Protein AF-A0A317I112-F1 (afdb_monomer_lite)

Secondary structure (DSSP, 8-state):
--STTTSTTTSTTSS-------------S-SSGGGGHHHHHHHHHHHTT---S-EEEEEEESHHHHTTSHHHHHHHHHHHHH-B---EEE-TT-SSS---TT-EEEE-TT-EEESSTT---TT---TTTT-EEEE--TT-EEEEEEEEEEEEEEEEEBTTB-EEEEEETTEE-SSSPEE-B-SS-EEEEEEEEEEEEEEEEEEEEE-SSSBEEEEEEEEE-SSSSEEEEEEE-TT--THHHHHS-HHHHHHHHHHH--SEEEEE--TTGGG-TT--HHHHHHHHHHHHHHHHHH-TTSEEEE-PPPP-SSS---HHHHHHHH--

Sequence (324 aa):
MRLALVLLLLILSLTATSVQTQLKSTPKGLVNRPALNKFLAALTAAKGGTRLEPVRIMHFGDSHVAADVLTRNIRSLFQNEFGDAGPGFIVPRNPMSTRRVGVLSGASDGWVIEGIGGRTSPDNIYGPAGIDLATSNPGELAWLETSCNHFEIYFVRLPGGGRMDVAIDGVTQLDAPINLTAPKTQLDSLSFDLPDDTVHRIEVRTLNSGRIRLLGIVAEHLTPAIAYDVFGINGARANRILGWNQAALTKAIKERNPNLIIIAYGTNELTDDDWTAASYEALLATIIQRFQAAAPQASILVFAPPDRADLPLNNRLRALIEAE

Radius of gyration: 24.47 Å; chains: 1; bounding box: 90×47×67 Å

pLDDT: mean 89.02, std 18.07, range [33.25, 98.88]

Foldseek 3Di:
DDPPVVVVVVVVVPPPPPPPVVLPPQPDDDDPVVLLVLLVVLLVCLQVVVDQAEAEEEEAEALVLLQCPVLVVVLVVQCVVRNFFDAFWDAAVPVTNSDDPQKDWHKDPQWDKAQDPPRHDPQQQQELLSIKIKHQDAFIKTKMKGFAFKKKWKWKQAAQAFWKFKDKQNHTPDPDTDGSHDPHIAIDMDMGGHPDRGIMMMMIGTHHRGMIITNTMTGTHSGHGHHYHRNYYYLDALCSVVVHNLRRRLVNLLVSQHQEYEYEYDPNLLPDPPDDLVVVVVSVVVVVVSSCVSHVSHRYHYDYYDDDPPDDPDVRVVRNSSVD

Structure (mmCIF, N/CA/C/O backbone):
data_AF-A0A317I112-F1
#
_entry.id   AF-A0A317I112-F1
#
loop_
_atom_site.group_PDB
_atom_site.id
_atom_site.type_symbol
_atom_site.label_atom_id
_atom_site.label_alt_id
_atom_site.label_comp_id
_atom_site.label_asym_id
_atom_site.label_entity_id
_atom_site.label_seq_id
_atom_site.pdbx_PDB_ins_code
_atom_site.Cartn_x
_atom_site.Cartn_y
_atom_site.Cartn_z
_atom_site.occupancy
_atom_site.B_iso_or_equiv
_atom_site.auth_seq_id
_atom_site.auth_comp_id
_atom_site.auth_asym_id
_atom_site.auth_atom_id
_atom_site.pdbx_PDB_model_num
ATOM 1 N N . MET A 1 1 ? 68.326 -6.225 -41.782 1.00 36.47 1 MET A N 1
ATOM 2 C CA . MET A 1 1 ? 67.687 -4.960 -42.219 1.00 36.47 1 MET A CA 1
ATOM 3 C C . MET A 1 1 ? 66.226 -5.250 -42.543 1.00 36.47 1 MET A C 1
ATOM 5 O O . MET A 1 1 ? 65.933 -5.904 -43.525 1.00 36.47 1 MET A O 1
ATOM 9 N N . ARG A 1 2 ? 65.311 -5.026 -41.602 1.00 44.69 2 ARG A N 1
ATOM 10 C CA . ARG A 1 2 ? 64.686 -3.714 -41.333 1.00 44.69 2 ARG A CA 1
ATOM 11 C C . ARG A 1 2 ? 63.612 -3.251 -42.339 1.00 44.69 2 ARG A C 1
ATOM 13 O O . ARG A 1 2 ? 63.134 -2.142 -42.168 1.00 44.69 2 ARG A O 1
ATOM 20 N N . LEU A 1 3 ? 63.162 -4.079 -43.293 1.00 37.44 3 LEU A N 1
ATOM 21 C CA . LEU A 1 3 ? 62.022 -3.701 -44.157 1.00 37.44 3 LEU A CA 1
ATOM 22 C C . LEU A 1 3 ? 60.775 -4.606 -44.091 1.00 37.44 3 LEU A C 1
ATOM 24 O O . LEU A 1 3 ? 59.690 -4.123 -44.388 1.00 37.44 3 LEU A O 1
ATOM 28 N N . ALA A 1 4 ? 60.865 -5.864 -43.644 1.00 36.03 4 ALA A N 1
ATOM 29 C CA . ALA A 1 4 ? 59.693 -6.757 -43.654 1.00 36.03 4 ALA A CA 1
ATOM 30 C C . ALA A 1 4 ? 58.771 -6.625 -42.421 1.00 36.03 4 ALA A C 1
ATOM 32 O O . ALA A 1 4 ? 57.588 -6.932 -42.507 1.00 36.03 4 ALA A O 1
ATOM 33 N N . LEU A 1 5 ? 59.278 -6.126 -41.286 1.00 34.38 5 LEU A N 1
ATOM 34 C CA . LEU A 1 5 ? 58.483 -5.972 -40.056 1.00 34.38 5 LEU A CA 1
ATOM 35 C C . LEU A 1 5 ? 57.775 -4.607 -39.951 1.00 34.38 5 LEU A C 1
ATOM 37 O O . LEU A 1 5 ? 56.899 -4.433 -39.114 1.00 34.38 5 LEU A O 1
ATOM 41 N N . VAL A 1 6 ? 58.132 -3.638 -40.802 1.00 40.41 6 VAL A N 1
ATOM 42 C CA . VAL A 1 6 ? 57.545 -2.284 -40.779 1.00 40.41 6 VAL A CA 1
ATOM 43 C C . VAL A 1 6 ? 56.289 -2.198 -41.657 1.00 40.41 6 VAL A C 1
ATOM 45 O O . VAL A 1 6 ? 55.404 -1.397 -41.377 1.00 40.41 6 VAL A O 1
ATOM 48 N N . LEU A 1 7 ? 56.139 -3.073 -42.660 1.00 34.19 7 LEU A N 1
ATOM 49 C CA . LEU A 1 7 ? 54.973 -3.050 -43.551 1.00 34.19 7 LEU A CA 1
ATOM 50 C C . LEU A 1 7 ? 53.739 -3.769 -42.973 1.00 34.19 7 LEU A C 1
ATOM 52 O O . LEU A 1 7 ? 52.617 -3.408 -43.311 1.00 34.19 7 LEU A O 1
ATOM 56 N N . LEU A 1 8 ? 53.917 -4.720 -42.045 1.00 33.25 8 LEU A N 1
ATOM 57 C CA . LEU A 1 8 ? 52.787 -5.367 -41.357 1.00 33.25 8 LEU A CA 1
ATOM 58 C C . LEU A 1 8 ? 52.157 -4.462 -40.279 1.00 33.25 8 LEU A C 1
ATOM 60 O O . LEU A 1 8 ? 50.998 -4.638 -39.920 1.00 33.25 8 LEU A O 1
ATOM 64 N N . LEU A 1 9 ? 52.893 -3.448 -39.812 1.00 33.97 9 LEU A N 1
ATOM 65 C CA . LEU A 1 9 ? 52.393 -2.421 -38.891 1.00 33.97 9 LEU A CA 1
ATOM 66 C C . LEU A 1 9 ? 51.720 -1.235 -39.607 1.00 33.97 9 LEU A C 1
ATOM 68 O O . LEU A 1 9 ? 51.023 -0.469 -38.951 1.00 33.97 9 LEU A O 1
ATOM 72 N N . LEU A 1 10 ? 51.861 -1.110 -40.936 1.00 35.12 10 LEU A N 1
ATOM 73 C CA . LEU A 1 10 ? 51.220 -0.051 -41.735 1.00 35.12 10 LEU A CA 1
ATOM 74 C C . LEU A 1 10 ? 49.949 -0.492 -42.487 1.00 35.12 10 LEU A C 1
ATOM 76 O O . LEU A 1 10 ? 49.264 0.344 -43.072 1.00 35.12 10 LEU A O 1
ATOM 80 N N . ILE A 1 11 ? 49.599 -1.782 -42.466 1.00 35.59 11 ILE A N 1
ATOM 81 C CA . ILE A 1 11 ? 48.323 -2.276 -43.025 1.00 35.59 11 ILE A CA 1
ATOM 82 C C . ILE A 1 11 ? 47.246 -2.422 -41.932 1.00 35.59 11 ILE A C 1
ATOM 84 O O . ILE A 1 11 ? 46.059 -2.454 -42.233 1.00 35.59 11 ILE A O 1
ATOM 88 N N . LEU A 1 12 ? 47.625 -2.364 -40.651 1.00 34.47 12 LEU A N 1
ATOM 89 C CA . LEU A 1 12 ? 46.682 -2.208 -39.533 1.00 34.47 12 LEU A CA 1
ATOM 90 C C . LEU A 1 12 ? 46.262 -0.746 -39.282 1.00 34.47 12 LEU A C 1
ATOM 92 O O . LEU A 1 12 ? 45.402 -0.492 -38.444 1.00 34.47 12 LEU A O 1
ATOM 96 N N . SER A 1 13 ? 46.821 0.217 -40.025 1.00 40.47 13 SER A N 1
ATOM 97 C CA . SER A 1 13 ? 46.460 1.641 -39.942 1.00 40.47 13 SER A CA 1
ATOM 98 C C . SER A 1 13 ? 45.360 2.086 -40.917 1.00 40.47 13 SER A C 1
ATOM 100 O O . SER A 1 13 ? 45.083 3.277 -41.020 1.00 40.47 13 SER A O 1
ATOM 102 N N . LEU A 1 14 ? 44.685 1.159 -41.602 1.00 42.00 14 LEU A N 1
ATOM 103 C CA . LEU A 1 14 ? 43.476 1.439 -42.379 1.00 42.00 14 LEU A CA 1
ATOM 104 C C . LEU A 1 14 ? 42.383 0.451 -41.960 1.00 42.00 14 LEU A C 1
ATOM 106 O O . LEU A 1 14 ? 42.521 -0.743 -42.195 1.00 42.00 14 LEU A O 1
ATOM 110 N N . THR A 1 15 ? 41.306 0.982 -41.368 1.00 42.41 15 THR A N 1
ATOM 111 C CA . THR A 1 15 ? 40.087 0.336 -40.810 1.00 42.41 15 THR A CA 1
ATOM 112 C C . THR A 1 15 ? 39.960 0.284 -39.286 1.00 42.41 15 THR A C 1
ATOM 114 O O . THR A 1 15 ? 38.984 -0.255 -38.777 1.00 42.41 15 THR A O 1
ATOM 117 N N . ALA A 1 16 ? 40.789 1.018 -38.540 1.00 38.75 16 ALA A N 1
ATOM 118 C CA . ALA A 1 16 ? 40.291 1.657 -37.318 1.00 38.75 16 ALA A CA 1
ATOM 119 C C . ALA A 1 16 ? 39.541 2.944 -37.701 1.00 38.75 16 ALA A C 1
ATOM 121 O O . ALA A 1 16 ? 39.886 4.045 -37.279 1.00 38.75 16 ALA A O 1
ATOM 122 N N . THR A 1 17 ? 38.533 2.810 -38.569 1.00 38.28 17 THR A N 1
ATOM 123 C CA . THR A 1 17 ? 37.477 3.809 -38.678 1.00 38.28 17 THR A CA 1
ATOM 124 C C . THR A 1 17 ? 36.898 3.877 -37.283 1.00 38.28 17 THR A C 1
ATOM 126 O O . THR A 1 17 ? 36.313 2.912 -36.794 1.00 38.28 17 THR A O 1
ATOM 129 N N . SER A 1 18 ? 37.175 4.980 -36.605 1.00 41.25 18 SER A N 1
ATOM 130 C CA . SER A 1 18 ? 36.626 5.306 -35.309 1.00 41.25 18 SER A CA 1
ATOM 131 C C . SER A 1 18 ? 35.110 5.179 -35.393 1.00 41.25 18 SER A C 1
ATOM 133 O O . SER A 1 18 ? 34.419 6.118 -35.784 1.00 41.25 18 SER A O 1
ATOM 135 N N . VAL A 1 19 ? 34.579 4.034 -34.971 1.00 39.47 19 VAL A N 1
ATOM 136 C CA . VAL A 1 19 ? 33.238 3.964 -34.405 1.00 39.47 19 VAL A CA 1
ATOM 137 C C . VAL A 1 19 ? 33.353 4.639 -33.039 1.00 39.47 19 VAL A C 1
ATOM 139 O O . VAL A 1 19 ? 33.282 4.022 -31.985 1.00 39.47 19 VAL A O 1
ATOM 142 N N . GLN A 1 20 ? 33.595 5.952 -33.061 1.00 37.12 20 GLN A N 1
ATOM 143 C CA . GLN A 1 20 ? 32.999 6.836 -32.084 1.00 37.12 20 GLN A CA 1
ATOM 144 C C . GLN A 1 20 ? 31.513 6.773 -32.407 1.00 37.12 20 GLN A C 1
ATOM 146 O O . GLN A 1 20 ? 30.973 7.609 -33.127 1.00 37.12 20 GLN A O 1
ATOM 151 N N . THR A 1 21 ? 30.854 5.722 -31.918 1.00 40.19 21 THR A N 1
ATOM 152 C CA . THR A 1 21 ? 29.446 5.824 -31.579 1.00 40.19 21 THR A CA 1
ATOM 153 C C . THR A 1 21 ? 29.379 7.071 -30.718 1.00 40.19 21 THR A C 1
ATOM 155 O O . THR A 1 21 ? 29.916 7.103 -29.609 1.00 40.19 21 THR A O 1
ATOM 158 N N . GLN A 1 22 ? 28.844 8.153 -31.284 1.00 38.16 22 GLN A N 1
ATOM 159 C CA . GLN A 1 22 ? 28.373 9.270 -30.496 1.00 38.16 22 GLN A CA 1
ATOM 160 C C . GLN A 1 22 ? 27.413 8.642 -29.492 1.00 38.16 22 GLN A C 1
ATOM 162 O O . GLN A 1 22 ? 26.281 8.317 -29.843 1.00 38.16 22 GLN A O 1
ATOM 167 N N . LEU A 1 23 ? 27.886 8.410 -28.267 1.00 40.16 23 LEU A N 1
ATOM 168 C CA . LEU A 1 23 ? 27.018 8.319 -27.111 1.00 40.16 23 LEU A CA 1
ATOM 169 C C . LEU A 1 23 ? 26.240 9.628 -27.166 1.00 40.16 23 LEU A C 1
ATOM 171 O O . LEU A 1 23 ? 26.779 10.684 -26.823 1.00 40.16 23 LEU A O 1
ATOM 175 N N . LYS A 1 24 ? 25.021 9.588 -27.724 1.00 45.88 24 LYS A N 1
ATOM 176 C CA . LYS A 1 24 ? 24.057 10.669 -27.549 1.00 45.88 24 LYS A CA 1
ATOM 177 C C . LYS A 1 24 ? 24.105 10.962 -26.062 1.00 45.88 24 LYS A C 1
ATOM 179 O O . LYS A 1 24 ? 23.999 10.035 -25.266 1.00 45.88 24 LYS A O 1
ATOM 184 N N . SER A 1 25 ? 24.398 12.205 -25.698 1.00 46.75 25 SER A N 1
ATOM 185 C CA . SER A 1 25 ? 24.513 12.590 -24.299 1.00 46.75 25 SER A CA 1
ATOM 186 C C . SER A 1 25 ? 23.226 12.174 -23.594 1.00 46.75 25 SER A C 1
ATOM 188 O O . SER A 1 25 ? 22.199 12.816 -23.816 1.00 46.75 25 SER A O 1
ATOM 190 N N . THR A 1 26 ? 23.270 11.094 -22.811 1.00 55.44 26 THR A N 1
ATOM 191 C CA . THR A 1 26 ? 22.120 10.629 -22.041 1.00 55.44 26 THR A CA 1
ATOM 192 C C . THR A 1 26 ? 21.673 11.803 -21.173 1.00 55.44 26 THR A C 1
ATOM 194 O O . THR A 1 26 ? 22.514 12.367 -20.455 1.00 55.44 26 THR A O 1
ATOM 197 N N . PRO A 1 27 ? 20.413 12.255 -21.281 1.00 58.22 27 PRO A N 1
ATOM 198 C CA . PRO A 1 27 ? 19.863 13.276 -20.412 1.00 58.22 27 PRO A CA 1
ATOM 199 C C . PRO A 1 27 ? 20.193 12.960 -18.950 1.00 58.22 27 PRO A C 1
ATOM 201 O O . PRO A 1 27 ? 19.704 12.003 -18.361 1.00 58.22 27 PRO A O 1
ATOM 204 N N . LYS A 1 28 ? 21.056 13.769 -18.332 1.00 66.44 28 LYS A N 1
ATOM 205 C CA . LYS A 1 28 ? 21.308 13.649 -16.896 1.00 66.44 28 LYS A CA 1
ATOM 206 C C . LYS A 1 28 ? 20.135 14.280 -16.152 1.00 66.44 28 LYS A C 1
ATOM 208 O O . LYS A 1 28 ? 19.966 15.500 -16.181 1.00 66.44 28 LYS A O 1
ATOM 213 N N . GLY A 1 29 ? 19.350 13.455 -15.465 1.00 77.50 29 GLY A N 1
ATOM 214 C CA . GLY A 1 29 ? 18.271 13.891 -14.578 1.00 77.50 29 GLY A CA 1
ATOM 215 C C . GLY A 1 29 ? 16.872 13.714 -15.169 1.00 77.50 29 GLY A C 1
ATOM 216 O O . GLY A 1 29 ? 16.629 12.834 -15.981 1.00 77.50 29 GLY A O 1
ATOM 217 N N . LEU A 1 30 ? 15.921 14.530 -14.709 1.00 87.25 30 LEU A N 1
ATOM 218 C CA . LEU A 1 30 ? 14.502 14.353 -15.022 1.00 87.25 30 LEU A CA 1
ATOM 219 C C . LEU A 1 30 ? 14.172 14.702 -16.486 1.00 87.25 30 LEU A C 1
ATOM 221 O O . LEU A 1 30 ? 14.220 15.878 -16.872 1.00 87.25 30 LEU A O 1
ATOM 225 N N . VAL A 1 31 ? 13.760 13.687 -17.247 1.00 91.38 31 VAL A N 1
ATOM 226 C CA . VAL A 1 31 ? 13.187 13.785 -18.600 1.00 91.38 31 VAL A CA 1
ATOM 227 C C . VAL A 1 31 ? 11.665 13.968 -18.513 1.00 91.38 31 VAL A C 1
ATOM 229 O O . VAL A 1 31 ? 11.031 13.503 -17.571 1.00 91.38 31 VAL A O 1
ATOM 232 N N . ASN A 1 32 ? 11.069 14.687 -19.474 1.00 93.19 32 ASN A N 1
ATOM 233 C CA . ASN A 1 32 ? 9.627 14.976 -19.521 1.00 93.19 32 ASN A CA 1
ATOM 234 C C . ASN A 1 32 ? 9.067 15.591 -18.217 1.00 93.19 32 ASN A C 1
ATOM 236 O O . ASN A 1 32 ? 8.029 15.189 -17.692 1.00 93.19 32 ASN A O 1
ATOM 240 N N . ARG A 1 33 ? 9.751 16.618 -17.699 1.00 93.06 33 ARG A N 1
ATOM 241 C CA . ARG A 1 33 ? 9.360 17.335 -16.469 1.00 93.06 33 ARG A CA 1
ATOM 242 C C . ARG A 1 33 ? 7.880 17.751 -16.404 1.00 93.06 33 ARG A C 1
ATOM 244 O O . ARG A 1 33 ? 7.314 17.630 -15.318 1.00 93.06 33 ARG A O 1
ATOM 251 N N . PRO A 1 34 ? 7.222 18.185 -17.505 1.00 96.38 34 PRO A N 1
ATOM 252 C CA . PRO A 1 34 ? 5.801 18.532 -17.466 1.00 96.38 34 PRO A CA 1
ATOM 253 C C . PRO A 1 34 ? 4.879 17.402 -16.980 1.00 96.38 34 PRO A C 1
ATOM 255 O O . PRO A 1 34 ? 3.808 17.687 -16.446 1.00 96.38 34 PRO A O 1
ATOM 258 N N . ALA A 1 35 ? 5.287 16.130 -17.088 1.00 96.31 35 ALA A N 1
ATOM 259 C CA . ALA A 1 35 ? 4.528 14.999 -16.548 1.00 96.31 35 ALA A CA 1
ATOM 260 C C . ALA A 1 35 ? 4.362 15.055 -15.014 1.00 96.31 35 ALA A C 1
ATOM 262 O O . ALA A 1 35 ? 3.409 14.483 -14.477 1.00 96.31 35 ALA A O 1
ATOM 263 N N . LEU A 1 36 ? 5.233 15.782 -14.302 1.00 97.56 36 LEU A N 1
ATOM 264 C CA . LEU A 1 36 ? 5.142 15.990 -12.854 1.00 97.56 36 LEU A CA 1
ATOM 265 C C . LEU A 1 36 ? 4.259 17.178 -12.447 1.00 97.56 36 LEU A C 1
ATOM 267 O O . LEU A 1 36 ? 4.046 17.380 -11.255 1.00 97.56 36 LEU A O 1
ATOM 271 N N . ASN A 1 37 ? 3.713 17.955 -13.389 1.00 98.00 37 ASN A N 1
ATOM 272 C CA . ASN A 1 37 ? 2.980 19.185 -13.064 1.00 98.00 37 ASN A CA 1
ATOM 273 C C . ASN A 1 37 ? 1.805 18.958 -12.100 1.00 98.00 37 ASN A C 1
ATOM 275 O O . ASN A 1 37 ? 1.579 19.793 -11.229 1.00 98.00 37 ASN A O 1
ATOM 279 N N . LYS A 1 38 ? 1.081 17.834 -12.211 1.00 98.12 38 LYS A N 1
ATOM 280 C CA . LYS A 1 38 ? -0.033 17.510 -11.300 1.00 98.12 38 LYS A CA 1
ATOM 281 C C . LYS A 1 38 ? 0.455 17.298 -9.868 1.00 98.12 38 LYS A C 1
ATOM 283 O O . LYS A 1 38 ? -0.111 17.864 -8.937 1.00 98.12 38 LYS A O 1
ATOM 288 N N . PHE A 1 39 ? 1.536 16.539 -9.698 1.00 98.38 39 PHE A N 1
ATOM 289 C CA . PHE A 1 39 ? 2.155 16.330 -8.392 1.00 98.38 39 PHE A CA 1
ATOM 290 C C . PHE A 1 39 ? 2.738 17.625 -7.814 1.00 98.38 39 PHE A C 1
ATOM 292 O O . PHE A 1 39 ? 2.468 17.957 -6.663 1.00 98.38 39 PHE A O 1
ATOM 299 N N . LEU A 1 40 ? 3.463 18.409 -8.618 1.00 97.75 40 LEU A N 1
ATOM 300 C CA . LEU A 1 40 ? 4.013 19.697 -8.182 1.00 97.75 40 LEU A CA 1
ATOM 301 C C . LEU A 1 40 ? 2.906 20.691 -7.790 1.00 97.75 40 LEU A C 1
ATOM 303 O O . LEU A 1 40 ? 3.050 21.418 -6.807 1.00 97.75 40 LEU A O 1
ATOM 307 N N . ALA A 1 41 ? 1.778 20.695 -8.506 1.00 97.81 41 ALA A N 1
ATOM 308 C CA . ALA A 1 41 ? 0.610 21.490 -8.139 1.00 97.81 41 ALA A CA 1
ATOM 309 C C . ALA A 1 41 ? -0.003 21.026 -6.809 1.00 97.81 41 ALA A C 1
ATOM 311 O O . ALA A 1 41 ? -0.358 21.868 -5.987 1.00 97.81 41 ALA A O 1
ATOM 312 N N . ALA A 1 42 ? -0.073 19.713 -6.556 1.00 97.94 42 ALA A N 1
ATOM 313 C CA . ALA A 1 42 ? -0.544 19.174 -5.280 1.00 97.94 42 ALA A CA 1
ATOM 314 C C . ALA A 1 42 ? 0.361 19.590 -4.106 1.00 97.94 42 ALA A C 1
ATOM 316 O O . ALA A 1 42 ? -0.153 20.035 -3.083 1.00 97.94 42 ALA A O 1
ATOM 317 N N . LEU A 1 43 ? 1.688 19.535 -4.278 1.00 97.69 43 LEU A N 1
ATOM 318 C CA . LEU A 1 43 ? 2.656 20.040 -3.293 1.00 97.69 43 LEU A CA 1
ATOM 319 C C . LEU A 1 43 ? 2.513 21.550 -3.059 1.00 97.69 43 LEU A C 1
ATOM 321 O O . LEU A 1 43 ? 2.552 22.018 -1.922 1.00 97.69 43 LEU A O 1
ATOM 325 N N . THR A 1 44 ? 2.316 22.321 -4.131 1.00 97.25 44 THR A N 1
ATOM 326 C CA . THR A 1 44 ? 2.099 23.773 -4.034 1.00 97.25 44 THR A CA 1
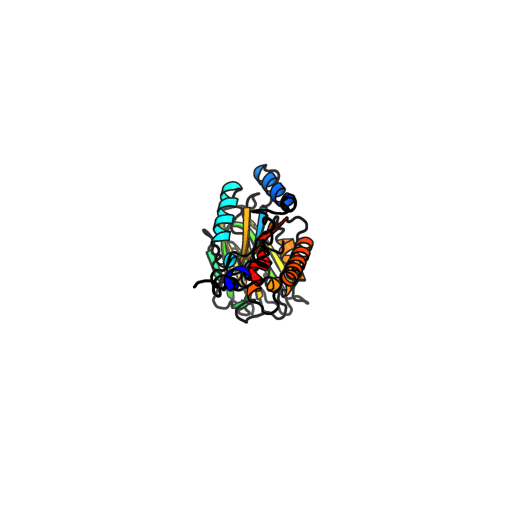ATOM 327 C C . THR A 1 44 ? 0.821 24.087 -3.257 1.00 97.25 44 THR A C 1
ATOM 329 O O . THR A 1 44 ? 0.831 24.955 -2.388 1.00 97.25 44 THR A O 1
ATOM 332 N N . ALA A 1 45 ? -0.267 23.362 -3.529 1.00 96.50 45 ALA A N 1
ATOM 333 C CA . ALA A 1 45 ? -1.542 23.531 -2.839 1.00 96.50 45 ALA A CA 1
ATOM 334 C C . ALA A 1 45 ? -1.466 23.130 -1.357 1.00 96.50 45 ALA A C 1
ATOM 336 O O . ALA A 1 45 ? -2.027 23.822 -0.510 1.00 96.50 45 ALA A O 1
ATOM 337 N N . ALA A 1 46 ? -0.731 22.059 -1.043 1.00 95.25 46 ALA A N 1
ATOM 338 C CA . ALA A 1 46 ? -0.427 21.644 0.324 1.00 95.25 46 ALA A CA 1
ATOM 339 C C . ALA A 1 46 ? 0.292 22.753 1.106 1.00 95.25 46 ALA A C 1
ATOM 341 O O . ALA A 1 46 ? -0.208 23.233 2.120 1.00 95.25 46 ALA A O 1
ATOM 342 N N . LYS A 1 47 ? 1.410 23.252 0.566 1.00 93.44 47 LYS A N 1
ATOM 343 C CA . LYS A 1 47 ? 2.196 24.330 1.186 1.00 93.44 47 LYS A CA 1
ATOM 344 C C . LYS A 1 47 ? 1.428 25.653 1.291 1.00 93.44 47 LYS A C 1
ATOM 346 O O . LYS A 1 47 ? 1.661 26.427 2.214 1.00 93.44 47 LYS A O 1
ATOM 351 N N . GLY A 1 48 ? 0.536 25.921 0.338 1.00 92.00 48 GLY A N 1
ATOM 352 C CA . GLY A 1 48 ? -0.308 27.116 0.305 1.00 92.00 48 GLY A CA 1
ATOM 353 C C . GLY A 1 48 ? -1.590 27.028 1.138 1.00 92.00 48 GLY A C 1
ATOM 354 O O . GLY A 1 48 ? -2.332 28.006 1.170 1.00 92.00 48 GLY A O 1
ATOM 355 N N . GLY A 1 49 ? -1.883 25.886 1.775 1.00 89.94 49 GLY A N 1
ATOM 356 C CA . GLY A 1 49 ? -3.091 25.693 2.586 1.00 89.94 49 GLY A CA 1
ATOM 357 C C . GLY A 1 49 ? -4.402 25.648 1.790 1.00 89.94 49 GLY A C 1
ATOM 358 O O . GLY A 1 49 ? -5.472 25.840 2.359 1.00 89.94 49 GLY A O 1
ATOM 359 N N . THR A 1 50 ? -4.348 25.415 0.475 1.00 91.56 50 THR A N 1
ATOM 360 C CA . THR A 1 50 ? -5.541 25.296 -0.393 1.00 91.56 50 THR A CA 1
ATOM 361 C C . THR A 1 50 ? -5.965 23.847 -0.629 1.00 91.56 50 THR A C 1
ATOM 363 O O . THR A 1 50 ? -6.943 23.579 -1.328 1.00 91.56 50 THR A O 1
ATOM 366 N N . ARG A 1 51 ? -5.230 22.905 -0.040 1.00 92.75 51 ARG A N 1
ATOM 367 C CA . ARG A 1 51 ? -5.528 21.476 0.009 1.00 92.75 51 ARG A CA 1
ATOM 368 C C . ARG A 1 51 ? -5.850 21.096 1.455 1.00 92.75 51 ARG A C 1
ATOM 370 O O . ARG A 1 51 ? -5.260 21.661 2.367 1.00 92.75 51 ARG A O 1
ATOM 377 N N . LEU A 1 52 ? -6.755 20.136 1.642 1.00 89.56 52 LEU A N 1
ATOM 378 C CA . LEU A 1 52 ? -7.075 19.553 2.954 1.00 89.56 52 LEU A CA 1
ATOM 379 C C . LEU A 1 52 ? -6.528 18.125 3.086 1.00 89.56 52 LEU A C 1
ATOM 381 O O . LEU A 1 52 ? -5.976 17.762 4.115 1.00 89.56 52 LEU A O 1
ATOM 385 N N . GLU A 1 53 ? -6.623 17.352 2.006 1.00 92.38 53 GLU A N 1
ATOM 386 C CA . GLU A 1 53 ? -6.191 15.954 1.959 1.00 92.38 53 GLU A CA 1
ATOM 387 C C . GLU A 1 53 ? -4.663 15.786 1.914 1.00 92.38 53 GLU A C 1
ATOM 389 O O . GLU A 1 53 ? -3.984 16.588 1.261 1.00 92.38 53 GLU A O 1
ATOM 394 N N . PRO A 1 54 ? -4.111 14.681 2.442 1.00 96.75 54 PRO A N 1
ATOM 395 C CA . PRO A 1 54 ? -2.710 14.314 2.254 1.00 96.75 54 PRO A CA 1
ATOM 396 C C . PRO A 1 54 ? -2.285 14.281 0.785 1.00 96.75 54 PRO A C 1
ATOM 398 O O . PRO A 1 54 ? -3.052 13.897 -0.105 1.00 96.75 54 PRO A O 1
ATOM 401 N N . VAL A 1 55 ? -1.041 14.662 0.503 1.00 98.44 55 VAL A N 1
ATOM 402 C CA . VAL A 1 55 ? -0.387 14.402 -0.783 1.00 98.44 55 VAL A CA 1
ATOM 403 C C . VAL A 1 55 ? 0.228 13.005 -0.727 1.00 98.44 55 VAL A C 1
ATOM 405 O O . VAL A 1 55 ? 1.203 12.769 -0.014 1.00 98.44 55 VAL A O 1
ATOM 408 N N . ARG A 1 56 ? -0.356 12.071 -1.481 1.00 98.62 56 ARG A N 1
ATOM 409 C CA . ARG A 1 56 ? -0.049 10.636 -1.392 1.00 98.62 56 ARG A CA 1
ATOM 410 C C . ARG A 1 56 ? 0.909 10.197 -2.494 1.00 98.62 56 ARG A C 1
ATOM 412 O O . ARG A 1 56 ? 0.670 10.454 -3.678 1.00 98.62 56 ARG A O 1
ATOM 419 N N . ILE A 1 57 ? 1.983 9.515 -2.111 1.00 98.88 57 ILE A N 1
ATOM 420 C CA . ILE A 1 57 ? 2.996 8.967 -3.019 1.00 98.88 57 ILE A CA 1
ATOM 421 C C . ILE A 1 57 ? 2.992 7.445 -2.889 1.00 98.88 57 ILE A C 1
ATOM 423 O O . ILE A 1 57 ? 3.210 6.935 -1.800 1.00 98.88 57 ILE A O 1
ATOM 427 N N . MET A 1 58 ? 2.800 6.717 -3.989 1.00 98.81 58 MET A N 1
ATOM 428 C CA . MET A 1 58 ? 2.928 5.255 -4.027 1.00 98.81 58 MET A CA 1
ATOM 429 C C . MET A 1 58 ? 4.227 4.871 -4.730 1.00 98.81 58 MET A C 1
ATOM 431 O O . MET A 1 58 ? 4.396 5.186 -5.906 1.00 98.81 58 MET A O 1
ATOM 435 N N . HIS A 1 59 ? 5.139 4.178 -4.050 1.00 98.69 59 HIS A N 1
ATOM 436 C CA . HIS A 1 59 ? 6.414 3.756 -4.632 1.00 98.69 59 HIS A CA 1
ATOM 437 C C . HIS A 1 59 ? 6.470 2.236 -4.799 1.00 98.69 59 HIS A C 1
ATOM 439 O O . HIS A 1 59 ? 6.669 1.506 -3.831 1.00 98.69 59 HIS A O 1
ATOM 445 N N . PHE A 1 60 ? 6.322 1.768 -6.036 1.00 98.62 60 PHE A N 1
ATOM 446 C CA . PHE A 1 60 ? 6.434 0.361 -6.413 1.00 98.62 60 PHE A CA 1
ATOM 447 C C . PHE A 1 60 ? 7.864 0.021 -6.819 1.00 98.62 60 PHE A C 1
ATOM 449 O O . PHE A 1 60 ? 8.469 0.761 -7.596 1.00 98.62 60 PHE A O 1
ATOM 456 N N . GLY A 1 61 ? 8.388 -1.112 -6.357 1.00 97.50 61 GLY A N 1
ATOM 457 C CA . GLY A 1 61 ? 9.690 -1.570 -6.828 1.00 97.50 61 GLY A CA 1
ATOM 458 C C . GLY A 1 61 ? 10.127 -2.944 -6.347 1.00 97.50 61 GLY A C 1
ATOM 459 O O . GLY A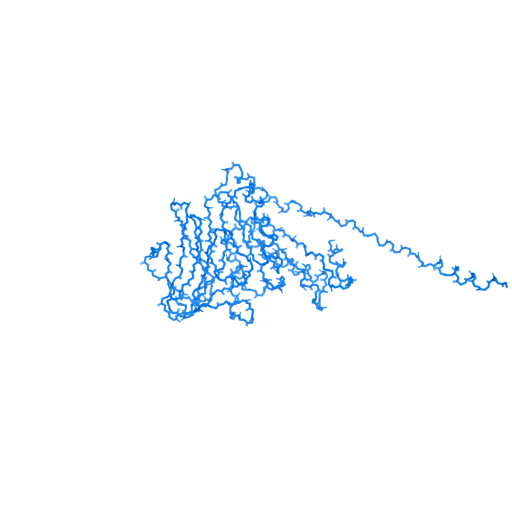 1 61 ? 9.342 -3.747 -5.830 1.00 97.50 61 GLY A O 1
ATOM 460 N N . ASP A 1 62 ? 11.407 -3.212 -6.568 1.00 95.81 62 ASP A N 1
ATOM 461 C CA . ASP A 1 62 ? 12.080 -4.455 -6.204 1.00 95.81 62 ASP A CA 1
ATOM 462 C C . ASP A 1 62 ? 12.686 -4.401 -4.780 1.00 95.81 62 ASP A C 1
ATOM 464 O O . ASP A 1 62 ? 12.197 -3.696 -3.888 1.00 95.81 62 ASP A O 1
ATOM 468 N N . SER A 1 63 ? 13.763 -5.158 -4.548 1.00 94.88 63 SER A N 1
ATOM 469 C CA . SER A 1 63 ? 14.524 -5.164 -3.296 1.00 94.88 63 SER A CA 1
ATOM 470 C C . SER A 1 63 ? 15.065 -3.796 -2.872 1.00 94.88 63 SER A C 1
ATOM 472 O O . SER A 1 63 ? 15.182 -3.554 -1.674 1.00 94.88 63 SER A O 1
ATOM 474 N N . HIS A 1 64 ? 15.382 -2.884 -3.797 1.00 94.31 64 HIS A N 1
ATOM 475 C CA . HIS A 1 64 ? 15.875 -1.547 -3.442 1.00 94.31 64 HIS A CA 1
ATOM 476 C C . HIS A 1 64 ? 14.803 -0.712 -2.735 1.00 94.31 64 HIS A C 1
ATOM 478 O O . HIS A 1 64 ? 15.105 0.014 -1.784 1.00 94.31 64 HIS A O 1
ATOM 484 N N . VAL A 1 65 ? 13.546 -0.864 -3.158 1.00 97.00 65 VAL A N 1
ATOM 485 C CA . VAL A 1 65 ? 12.381 -0.267 -2.493 1.00 97.00 65 VAL A CA 1
ATOM 486 C C . VAL A 1 65 ? 12.058 -1.031 -1.206 1.00 97.00 65 VAL A C 1
ATOM 488 O O . VAL A 1 65 ? 11.843 -0.420 -0.163 1.00 97.00 65 VAL A O 1
ATOM 491 N N . ALA A 1 66 ? 12.101 -2.368 -1.237 1.00 96.31 66 ALA A N 1
ATOM 492 C CA . ALA A 1 66 ? 11.782 -3.217 -0.083 1.00 96.31 66 ALA A CA 1
ATOM 493 C C . ALA A 1 66 ? 12.761 -3.055 1.096 1.00 96.31 66 ALA A C 1
ATOM 495 O O . ALA A 1 66 ? 12.388 -3.269 2.251 1.00 96.31 66 ALA A O 1
ATOM 496 N N . ALA A 1 67 ? 14.012 -2.678 0.811 1.00 94.56 67 ALA A N 1
ATOM 497 C CA . ALA A 1 67 ? 15.039 -2.410 1.813 1.00 94.56 67 ALA A CA 1
ATOM 498 C C . ALA A 1 67 ? 14.750 -1.152 2.653 1.00 94.56 67 ALA A C 1
ATOM 500 O O . ALA A 1 67 ? 15.322 -0.999 3.729 1.00 94.56 67 ALA A O 1
ATOM 501 N N . ASP A 1 68 ? 13.892 -0.253 2.160 1.00 94.50 68 ASP A N 1
ATOM 502 C CA . ASP A 1 68 ? 13.529 1.026 2.780 1.00 94.50 68 ASP A CA 1
ATOM 503 C C . ASP A 1 68 ? 14.722 1.902 3.196 1.00 94.50 68 ASP A C 1
ATOM 505 O O . ASP A 1 68 ? 14.659 2.642 4.172 1.00 94.50 68 ASP A O 1
ATOM 509 N N . VAL A 1 69 ? 15.828 1.840 2.449 1.00 94.00 69 VAL A N 1
ATOM 510 C CA . VAL A 1 69 ? 16.975 2.747 2.633 1.00 94.00 69 VAL A CA 1
ATOM 511 C C . VAL A 1 69 ? 16.761 4.017 1.811 1.00 94.00 69 VAL A C 1
ATOM 513 O O . VAL A 1 69 ? 16.724 5.121 2.352 1.00 94.00 69 VAL A O 1
ATOM 516 N N . LEU A 1 70 ? 16.552 3.859 0.499 1.00 93.44 70 LEU A N 1
ATOM 517 C CA . LEU A 1 70 ? 16.285 4.971 -0.413 1.00 93.44 70 LEU A CA 1
ATOM 518 C C . LEU A 1 70 ? 14.938 5.631 -0.100 1.00 93.44 70 LEU A C 1
ATOM 520 O O . LEU A 1 70 ? 14.866 6.846 0.075 1.00 93.44 70 LEU A O 1
ATOM 524 N N . THR A 1 71 ? 13.874 4.834 -0.000 1.00 96.44 71 THR A N 1
ATOM 525 C CA . THR A 1 71 ? 12.513 5.343 0.215 1.00 96.44 71 THR A CA 1
ATOM 526 C C . THR A 1 71 ? 12.343 6.014 1.564 1.00 96.44 71 THR A C 1
ATOM 528 O O . THR A 1 71 ? 11.643 7.018 1.629 1.00 96.44 71 THR A O 1
ATOM 531 N N . ARG A 1 72 ? 13.029 5.552 2.617 1.00 96.00 72 ARG A N 1
ATOM 532 C CA . ARG A 1 72 ? 13.055 6.251 3.907 1.00 96.00 72 ARG A CA 1
ATOM 533 C C . ARG A 1 72 ? 13.672 7.634 3.789 1.00 96.00 72 ARG A C 1
ATOM 535 O O . ARG A 1 72 ? 13.078 8.581 4.283 1.00 96.00 72 ARG A O 1
ATOM 542 N N . ASN A 1 73 ? 14.814 7.760 3.114 1.00 96.31 73 ASN A N 1
ATOM 543 C CA . ASN A 1 73 ? 15.455 9.061 2.925 1.00 96.31 73 ASN A CA 1
ATOM 544 C C . ASN A 1 73 ? 14.573 10.004 2.098 1.00 96.31 73 ASN A C 1
ATOM 546 O O . ASN A 1 73 ? 14.385 11.153 2.486 1.00 96.31 73 ASN A O 1
ATOM 550 N N . ILE A 1 74 ? 13.980 9.516 1.002 1.00 96.88 74 ILE A N 1
ATOM 551 C CA . ILE A 1 74 ? 13.046 10.306 0.186 1.00 96.88 74 ILE A CA 1
ATOM 552 C C . ILE A 1 74 ? 11.838 10.742 1.023 1.00 96.88 74 ILE A C 1
ATOM 554 O O . ILE A 1 74 ? 11.497 11.923 1.033 1.00 96.88 74 ILE A O 1
ATOM 558 N N . ARG A 1 75 ? 11.213 9.804 1.746 1.00 97.31 75 ARG A N 1
ATOM 559 C CA . ARG A 1 75 ? 10.076 10.063 2.635 1.00 97.31 75 ARG A CA 1
ATOM 560 C C . ARG A 1 75 ? 10.424 11.134 3.667 1.00 97.31 75 ARG A C 1
ATOM 562 O O . ARG A 1 75 ? 9.707 12.122 3.744 1.00 97.31 75 ARG A O 1
ATOM 569 N N . SER A 1 76 ? 11.543 10.998 4.380 1.00 96.44 76 SER A N 1
ATOM 570 C CA . SER A 1 76 ? 11.985 11.985 5.371 1.00 96.44 76 SER A CA 1
ATOM 571 C C . SER A 1 76 ? 12.249 13.360 4.760 1.00 96.44 76 SER A C 1
ATOM 573 O O . SER A 1 76 ? 11.875 14.358 5.359 1.00 96.44 76 SER A O 1
ATOM 575 N N . LEU A 1 77 ? 12.852 13.442 3.570 1.00 97.62 77 LEU A N 1
ATOM 576 C CA . LEU A 1 77 ? 13.068 14.728 2.897 1.00 97.62 77 LEU A CA 1
ATOM 577 C C . LEU A 1 77 ? 11.742 15.417 2.554 1.00 97.62 77 LEU A C 1
ATOM 579 O O . LEU A 1 77 ? 11.566 16.588 2.881 1.00 97.62 77 LEU A O 1
ATOM 583 N N . PHE A 1 78 ? 10.795 14.688 1.958 1.00 97.56 78 PHE A N 1
ATOM 584 C CA . PHE A 1 78 ? 9.477 15.239 1.645 1.00 97.56 78 PHE A CA 1
ATOM 585 C C . PHE A 1 78 ? 8.698 15.623 2.905 1.00 97.56 78 PHE A C 1
ATOM 587 O O . PHE A 1 78 ? 8.132 16.710 2.952 1.00 97.56 78 PHE A O 1
ATOM 594 N N . GLN A 1 79 ? 8.684 14.767 3.927 1.00 96.81 79 GLN A N 1
ATOM 595 C CA . GLN A 1 79 ? 7.951 15.035 5.165 1.00 96.81 79 GLN A CA 1
ATOM 596 C C . GLN A 1 79 ? 8.555 16.201 5.957 1.00 96.81 79 GLN A C 1
ATOM 598 O O . GLN A 1 79 ? 7.820 17.003 6.523 1.00 96.81 79 GLN A O 1
ATOM 603 N N . ASN A 1 80 ? 9.879 16.376 5.931 1.00 96.75 80 ASN A N 1
ATOM 604 C CA . ASN A 1 80 ? 10.527 17.539 6.539 1.00 96.75 80 ASN A CA 1
ATOM 605 C C . ASN A 1 80 ? 10.194 18.850 5.809 1.00 96.75 80 ASN A C 1
ATOM 607 O O . ASN A 1 80 ? 10.139 19.901 6.441 1.00 96.75 80 ASN A O 1
ATOM 611 N N . GLU A 1 81 ? 10.003 18.813 4.486 1.00 96.50 81 GLU A N 1
ATOM 612 C CA . GLU A 1 81 ? 9.729 20.018 3.693 1.00 96.50 81 GLU A CA 1
ATOM 613 C C . GLU A 1 81 ? 8.236 20.384 3.636 1.00 96.50 81 GLU A C 1
ATOM 615 O O . GLU A 1 81 ? 7.890 21.567 3.664 1.00 96.50 81 GLU A O 1
ATOM 620 N N . PHE A 1 82 ? 7.354 19.387 3.547 1.00 96.69 82 PHE A N 1
ATOM 621 C CA . PHE A 1 82 ? 5.919 19.568 3.296 1.00 96.69 82 PHE A CA 1
ATOM 622 C C . PHE A 1 82 ? 5.027 19.088 4.450 1.00 96.69 82 PHE A C 1
ATOM 624 O O . PHE A 1 82 ? 3.806 19.171 4.344 1.00 96.69 82 PHE A O 1
ATOM 631 N N . GLY A 1 83 ? 5.619 18.612 5.546 1.00 96.38 83 GLY A N 1
ATOM 632 C CA . GLY A 1 83 ? 4.912 18.028 6.682 1.00 96.38 83 GLY A CA 1
ATOM 633 C C . GLY A 1 83 ? 4.734 16.514 6.562 1.00 96.38 83 GLY A C 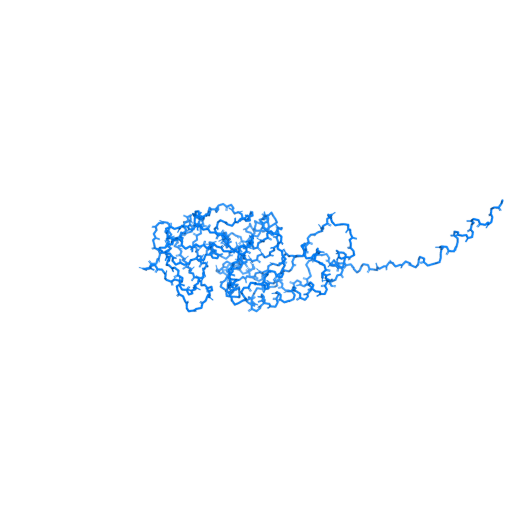1
ATOM 634 O O . GLY A 1 83 ? 4.762 15.936 5.470 1.00 96.38 83 GLY A O 1
ATOM 635 N N . ASP A 1 84 ? 4.500 15.875 7.703 1.00 96.69 84 ASP A N 1
ATOM 636 C CA . ASP A 1 84 ? 4.232 14.444 7.828 1.00 96.69 84 ASP A CA 1
ATOM 637 C C . ASP A 1 84 ? 2.717 14.189 7.880 1.00 96.69 84 ASP A C 1
ATOM 639 O O . ASP A 1 84 ? 2.052 14.681 8.785 1.00 96.69 84 ASP A O 1
ATOM 643 N N . ALA A 1 85 ? 2.167 13.449 6.907 1.00 97.19 85 ALA A N 1
ATOM 644 C CA . ALA A 1 85 ? 0.776 12.974 6.938 1.00 97.19 85 ALA A CA 1
ATOM 645 C C . ALA A 1 85 ? 0.661 11.524 7.430 1.00 97.19 85 ALA A C 1
ATOM 647 O O . ALA A 1 85 ? -0.350 10.866 7.201 1.00 97.19 85 ALA A O 1
ATOM 648 N N . GLY A 1 86 ? 1.689 11.012 8.099 1.00 96.25 86 GLY A N 1
ATOM 649 C CA . GLY A 1 86 ? 1.673 9.740 8.789 1.00 96.25 86 GLY A CA 1
ATOM 650 C C . GLY A 1 86 ? 2.308 8.610 7.981 1.00 96.25 86 GLY A C 1
ATOM 651 O O . GLY A 1 86 ? 2.878 8.792 6.894 1.00 96.25 86 GLY A O 1
ATOM 652 N N . PRO A 1 87 ? 2.243 7.385 8.521 1.00 95.75 87 PRO A N 1
ATOM 653 C CA . PRO A 1 87 ? 2.927 6.239 7.952 1.00 95.75 87 PRO A CA 1
ATOM 654 C C . PRO A 1 87 ? 2.235 5.627 6.731 1.00 95.75 87 PRO A C 1
ATOM 656 O O . PRO A 1 87 ? 2.788 4.687 6.179 1.00 95.75 87 PRO A O 1
ATOM 659 N N . GLY A 1 88 ? 1.080 6.097 6.266 1.00 97.00 88 GLY A N 1
ATOM 660 C CA . GLY A 1 88 ? 0.439 5.572 5.058 1.00 97.00 88 GLY A CA 1
ATOM 661 C C . GLY A 1 88 ? 0.165 4.063 5.126 1.00 97.00 88 GLY A C 1
ATOM 662 O O . GLY A 1 88 ? -0.166 3.523 6.179 1.00 97.00 88 GLY A O 1
ATOM 663 N N . PHE A 1 89 ? 0.293 3.371 3.992 1.00 98.25 89 PHE A N 1
ATOM 664 C CA . PHE A 1 89 ? -0.059 1.957 3.852 1.00 98.25 89 PHE A CA 1
ATOM 665 C C . PHE A 1 89 ? 0.988 1.024 4.482 1.00 98.25 89 PHE A C 1
ATOM 667 O O . PHE A 1 89 ? 2.170 1.035 4.108 1.00 98.25 89 PHE A O 1
ATOM 674 N N . ILE A 1 90 ? 0.532 0.158 5.389 1.00 97.62 90 ILE A N 1
ATOM 675 C CA . ILE A 1 90 ? 1.311 -0.871 6.078 1.00 97.62 90 ILE A CA 1
ATOM 676 C C . ILE A 1 90 ? 0.615 -2.224 5.949 1.00 97.62 90 ILE A C 1
ATOM 678 O O . ILE A 1 90 ? -0.557 -2.379 6.266 1.00 97.62 90 ILE A O 1
ATOM 682 N N . VAL A 1 91 ? 1.364 -3.248 5.553 1.00 97.31 91 VAL A N 1
ATOM 683 C CA . VAL A 1 91 ? 0.925 -4.639 5.707 1.00 97.31 91 VAL A CA 1
ATOM 684 C C . VAL A 1 91 ? 1.374 -5.115 7.093 1.00 97.31 91 VAL A C 1
ATOM 686 O O . VAL A 1 91 ? 2.584 -5.130 7.344 1.00 97.31 91 VAL A O 1
ATOM 689 N N . PRO A 1 92 ? 0.469 -5.489 8.018 1.00 95.31 92 PRO A N 1
ATOM 690 C CA . PRO A 1 92 ? 0.888 -6.040 9.305 1.00 95.31 92 PRO A CA 1
ATOM 691 C C . PRO A 1 92 ? 1.787 -7.261 9.095 1.00 95.31 92 PRO A C 1
ATOM 693 O O . PRO A 1 92 ? 1.531 -8.069 8.214 1.00 95.31 92 PRO A O 1
ATOM 696 N N . ARG A 1 93 ? 2.875 -7.408 9.857 1.00 91.56 93 ARG A N 1
ATOM 697 C CA . ARG A 1 93 ? 3.838 -8.515 9.657 1.00 91.56 93 ARG A CA 1
ATOM 698 C C . ARG A 1 93 ? 4.435 -8.574 8.232 1.00 91.56 93 ARG A C 1
ATOM 700 O O . ARG A 1 93 ? 4.806 -9.651 7.766 1.00 91.56 93 ARG A O 1
ATOM 707 N N . ASN A 1 94 ? 4.565 -7.432 7.547 1.00 93.31 94 ASN A N 1
ATOM 708 C CA . ASN A 1 94 ? 5.299 -7.358 6.282 1.00 93.31 94 ASN A CA 1
ATOM 709 C C . ASN A 1 94 ? 6.715 -7.957 6.459 1.00 93.31 94 ASN A C 1
ATOM 711 O O . ASN A 1 94 ? 7.456 -7.487 7.327 1.00 93.31 94 ASN A O 1
ATOM 715 N N . PRO A 1 95 ? 7.110 -8.977 5.673 1.00 92.19 95 PRO A N 1
ATOM 716 C CA . PRO A 1 95 ? 8.428 -9.599 5.787 1.00 92.19 95 PRO A CA 1
ATOM 717 C C . PRO A 1 95 ? 9.563 -8.772 5.161 1.00 92.19 95 PRO A C 1
ATOM 719 O O . PRO A 1 95 ? 10.724 -9.165 5.260 1.00 92.19 95 PRO A O 1
ATOM 722 N N . MET A 1 96 ? 9.252 -7.652 4.503 1.00 93.31 96 MET A N 1
ATOM 723 C CA . MET A 1 96 ? 10.242 -6.716 3.964 1.00 93.31 96 MET A CA 1
ATOM 724 C C . MET A 1 96 ? 10.806 -5.794 5.063 1.00 93.31 96 MET A C 1
ATOM 726 O O . MET A 1 96 ? 10.310 -5.746 6.189 1.00 93.31 96 MET A O 1
ATOM 730 N N . SER A 1 97 ? 11.830 -5.000 4.738 1.00 83.62 97 SER A N 1
ATOM 731 C CA . SER A 1 97 ? 12.500 -4.098 5.692 1.00 83.62 97 SER A CA 1
ATOM 732 C C . SER A 1 97 ? 11.796 -2.746 5.876 1.00 83.62 97 SER A C 1
ATOM 734 O O . SER A 1 97 ? 12.353 -1.839 6.495 1.00 83.62 97 SER A O 1
ATOM 736 N N . THR A 1 98 ? 10.563 -2.599 5.384 1.00 83.44 98 THR A N 1
ATOM 737 C CA . THR A 1 98 ? 9.793 -1.342 5.319 1.00 83.44 98 THR A CA 1
ATOM 738 C C . THR A 1 98 ? 9.210 -0.894 6.666 1.00 83.44 98 THR A C 1
ATOM 740 O O . THR A 1 98 ? 8.098 -0.367 6.732 1.00 83.44 98 THR A O 1
ATOM 743 N N . ARG A 1 99 ? 9.934 -1.127 7.766 1.00 83.25 99 ARG A N 1
ATOM 744 C CA . ARG A 1 99 ? 9.556 -0.660 9.105 1.00 83.25 99 ARG A CA 1
ATOM 745 C C . ARG A 1 99 ? 9.687 0.859 9.179 1.00 83.25 99 ARG A C 1
ATOM 747 O O . ARG A 1 99 ? 10.682 1.424 8.722 1.00 83.25 99 ARG A O 1
ATOM 754 N N . ARG A 1 100 ? 8.704 1.505 9.803 1.00 89.69 100 ARG A N 1
ATOM 755 C CA . ARG A 1 100 ? 8.641 2.961 9.962 1.00 89.69 100 ARG A CA 1
ATOM 756 C C . ARG A 1 100 ? 8.869 3.348 11.418 1.00 89.69 100 ARG A C 1
ATOM 758 O O . ARG A 1 100 ? 8.473 2.623 12.326 1.00 89.69 100 ARG A O 1
ATOM 765 N N . VAL A 1 101 ? 9.541 4.475 11.628 1.00 87.44 101 VAL A N 1
ATOM 766 C CA . VAL A 1 101 ? 9.740 5.041 12.970 1.00 87.44 101 VAL A CA 1
ATOM 767 C C . VAL A 1 101 ? 8.376 5.437 13.536 1.00 87.44 101 VAL A C 1
ATOM 769 O O . VAL A 1 101 ? 7.546 5.945 12.792 1.00 87.44 101 VAL A O 1
ATOM 772 N N . GLY A 1 102 ? 8.138 5.173 14.824 1.00 92.44 102 GLY A N 1
ATOM 773 C CA . GLY A 1 102 ? 6.867 5.500 15.483 1.00 92.44 102 GLY A CA 1
ATOM 774 C C . GLY A 1 102 ? 5.702 4.562 15.153 1.00 92.44 102 GLY A C 1
ATOM 775 O O . GLY A 1 102 ? 4.600 4.795 15.632 1.00 92.44 102 GLY A O 1
ATOM 776 N N . VAL A 1 103 ? 5.941 3.495 14.380 1.00 97.00 103 VAL A N 1
ATOM 777 C CA . VAL A 1 103 ? 4.911 2.526 13.991 1.00 97.00 103 VAL A CA 1
ATOM 778 C C . VAL A 1 103 ? 5.186 1.169 14.616 1.00 97.00 103 VAL A C 1
ATOM 780 O O . VAL A 1 103 ? 6.216 0.542 14.348 1.00 97.00 103 VAL A O 1
ATOM 783 N N . LEU A 1 104 ? 4.221 0.669 15.379 1.00 97.56 104 LEU A N 1
ATOM 784 C CA . LEU A 1 104 ? 4.175 -0.713 15.833 1.00 97.56 104 LEU A CA 1
ATOM 785 C C . LEU A 1 104 ? 3.099 -1.452 15.038 1.00 97.56 104 LEU A C 1
ATOM 787 O O . LEU A 1 104 ? 1.983 -0.983 14.878 1.00 97.56 104 LEU A O 1
ATOM 791 N N . SER A 1 105 ? 3.427 -2.619 14.496 1.00 97.19 105 SER A N 1
ATOM 792 C CA . SER A 1 105 ? 2.449 -3.456 13.796 1.00 97.19 105 SER A CA 1
ATOM 793 C C . SER A 1 105 ? 2.776 -4.922 13.990 1.00 97.19 105 SER A C 1
ATOM 795 O O . SER A 1 105 ? 3.930 -5.294 14.229 1.00 97.19 105 SER A O 1
ATOM 797 N N . GLY A 1 106 ? 1.758 -5.763 13.877 1.00 97.12 106 GLY A N 1
ATOM 798 C CA . GLY A 1 106 ? 1.923 -7.194 14.042 1.00 97.12 106 GLY A CA 1
ATOM 799 C C . GLY A 1 106 ? 0.660 -7.965 13.717 1.00 97.12 106 GLY A C 1
ATOM 800 O O . GLY A 1 106 ? -0.378 -7.403 13.376 1.00 97.12 106 GLY A O 1
ATOM 801 N N . ALA A 1 107 ? 0.790 -9.279 13.790 1.00 98.31 107 ALA A N 1
ATOM 802 C CA . ALA A 1 107 ? -0.313 -10.208 13.679 1.00 98.31 107 ALA A CA 1
ATOM 803 C C . ALA A 1 107 ? 0.004 -11.442 14.526 1.00 98.31 107 ALA A C 1
ATOM 805 O O . ALA A 1 107 ? 1.179 -11.761 14.728 1.00 98.31 107 ALA A O 1
ATOM 806 N N . SER A 1 108 ? -1.027 -12.115 15.024 1.00 98.38 108 SER A N 1
ATOM 807 C CA . SER A 1 108 ? -0.894 -13.394 15.722 1.00 98.38 108 SER A CA 1
ATOM 808 C C . SER A 1 108 ? -0.431 -14.513 14.778 1.00 98.38 108 SER A C 1
ATOM 810 O O . SER A 1 108 ? -0.485 -14.390 13.550 1.00 98.38 108 SER A O 1
ATOM 812 N N . ASP A 1 109 ? 0.058 -15.614 15.349 1.00 97.50 109 ASP A N 1
ATOM 813 C CA . ASP A 1 109 ? 0.775 -16.655 14.602 1.00 97.50 109 ASP A CA 1
ATOM 814 C C . ASP A 1 109 ? -0.082 -17.417 13.581 1.00 97.50 109 ASP A C 1
ATOM 816 O O . ASP A 1 109 ? 0.469 -17.991 12.638 1.00 97.50 109 ASP A O 1
ATOM 820 N N . GLY A 1 110 ? -1.414 -17.409 13.713 1.00 97.62 110 GLY A N 1
ATOM 821 C CA . GLY A 1 110 ? -2.306 -18.073 12.763 1.00 97.62 110 GLY A CA 1
ATOM 822 C C . GLY A 1 110 ? -2.478 -17.339 11.433 1.00 97.62 110 GLY A C 1
ATOM 823 O O . GLY A 1 110 ? -3.138 -17.866 10.534 1.00 97.62 110 GLY A O 1
ATOM 824 N N . TRP A 1 111 ? -1.891 -16.150 11.268 1.00 98.12 111 TRP A N 1
ATOM 825 C CA . TRP A 1 111 ? -1.823 -15.470 9.977 1.00 98.12 111 TRP A CA 1
ATOM 826 C C . TRP A 1 111 ? -0.642 -15.961 9.140 1.00 98.12 111 TRP A C 1
ATOM 828 O O . TRP A 1 111 ? 0.497 -16.048 9.606 1.00 98.12 111 TRP A O 1
ATOM 838 N N . VAL A 1 112 ? -0.887 -16.201 7.853 1.00 97.38 112 VAL A N 1
ATOM 839 C CA . VAL A 1 112 ? 0.153 -16.513 6.862 1.00 97.38 112 VAL A CA 1
ATOM 840 C C . VAL A 1 112 ? 0.232 -15.423 5.803 1.00 97.38 112 VAL A C 1
ATOM 842 O O . VAL A 1 112 ? -0.778 -14.812 5.477 1.00 97.38 112 VAL A O 1
ATOM 845 N N . ILE A 1 113 ? 1.425 -15.200 5.251 1.00 97.50 113 ILE A N 1
ATOM 846 C CA . ILE A 1 113 ? 1.627 -14.263 4.141 1.00 97.50 113 ILE A CA 1
ATOM 847 C C . ILE A 1 113 ? 1.453 -14.998 2.813 1.00 97.50 113 ILE A C 1
ATOM 849 O O . ILE A 1 113 ? 2.136 -15.999 2.579 1.00 97.50 113 ILE A O 1
ATOM 853 N N . GLU A 1 114 ? 0.586 -14.491 1.940 1.00 97.50 114 GLU A N 1
ATOM 854 C CA . GLU A 1 114 ? 0.461 -14.936 0.547 1.00 97.50 114 GLU A CA 1
ATOM 855 C C . GLU A 1 114 ? 0.948 -13.846 -0.420 1.00 97.50 114 GLU A C 1
ATOM 857 O O . GLU A 1 114 ? 1.221 -12.711 -0.035 1.00 97.50 114 GLU A O 1
ATOM 862 N N . GLY A 1 115 ? 1.142 -14.219 -1.684 1.00 95.56 115 GLY A N 1
ATOM 863 C CA . GLY A 1 115 ? 1.663 -13.346 -2.735 1.00 95.56 115 GLY A CA 1
ATOM 864 C C . GLY A 1 115 ? 3.170 -13.453 -2.940 1.00 95.56 115 GLY A C 1
ATOM 865 O O . GLY A 1 115 ? 3.662 -12.988 -3.963 1.00 95.56 115 GLY A O 1
ATOM 866 N N . ILE A 1 116 ? 3.904 -14.126 -2.046 1.00 93.75 116 ILE A N 1
ATOM 867 C CA . ILE A 1 116 ? 5.355 -14.391 -2.115 1.00 93.75 116 ILE A CA 1
ATOM 868 C C . ILE A 1 116 ? 5.691 -15.811 -1.621 1.00 93.75 116 ILE A C 1
ATOM 870 O O . ILE A 1 116 ? 4.840 -16.517 -1.086 1.00 93.75 116 ILE A O 1
ATOM 874 N N . GLY A 1 117 ? 6.945 -16.250 -1.798 1.00 87.06 117 GLY A N 1
ATOM 875 C CA . GLY A 1 117 ? 7.446 -17.504 -1.209 1.00 87.06 117 GLY A CA 1
ATOM 876 C C . GLY A 1 117 ? 6.738 -18.775 -1.697 1.00 87.06 117 GLY A C 1
ATOM 877 O O . GLY A 1 117 ? 6.689 -19.761 -0.972 1.00 87.06 117 GLY A O 1
ATOM 878 N N . GLY A 1 118 ? 6.142 -18.739 -2.893 1.00 88.50 118 GLY A N 1
ATOM 879 C CA . GLY A 1 118 ? 5.380 -19.855 -3.464 1.00 88.50 118 GLY A CA 1
ATOM 880 C C . GLY A 1 118 ? 3.959 -20.015 -2.914 1.00 88.50 118 GLY A C 1
ATOM 881 O O . GLY A 1 118 ? 3.218 -20.855 -3.418 1.00 88.50 118 GLY A O 1
ATOM 882 N N . ARG A 1 119 ? 3.543 -19.207 -1.928 1.00 93.50 119 ARG A N 1
ATOM 883 C CA . ARG A 1 119 ? 2.158 -19.177 -1.451 1.00 93.50 119 ARG A CA 1
ATOM 884 C C . ARG A 1 119 ? 1.382 -18.123 -2.228 1.00 93.50 119 ARG A C 1
ATOM 886 O O . ARG A 1 119 ? 1.660 -16.933 -2.107 1.00 93.50 119 ARG A O 1
ATOM 893 N N . THR A 1 120 ? 0.411 -18.554 -3.019 1.00 93.75 120 THR A N 1
ATOM 894 C CA . THR A 1 120 ? -0.418 -17.675 -3.848 1.00 93.75 120 THR A CA 1
ATOM 895 C C . THR A 1 120 ? -1.896 -17.942 -3.609 1.00 93.75 120 THR A C 1
ATOM 897 O O . THR A 1 120 ? -2.305 -19.065 -3.310 1.00 93.75 120 THR A O 1
ATOM 900 N N . SER A 1 121 ? -2.706 -16.897 -3.745 1.00 93.62 121 SER A N 1
ATOM 901 C CA . SER A 1 121 ? -4.155 -17.009 -3.799 1.00 93.62 121 SER A CA 1
ATOM 902 C C . SER A 1 121 ? -4.609 -17.283 -5.241 1.00 93.62 121 SER A C 1
ATOM 904 O O . SER A 1 121 ? -4.051 -16.706 -6.178 1.00 93.62 121 SER A O 1
ATOM 906 N N . PRO A 1 122 ? -5.639 -18.125 -5.462 1.00 93.62 122 PRO A N 1
ATOM 907 C CA . PRO A 1 122 ? -6.131 -18.432 -6.811 1.00 93.62 122 PRO A CA 1
ATOM 908 C C . PRO A 1 122 ? -6.634 -17.209 -7.590 1.00 93.62 122 PRO A C 1
ATOM 910 O O . PRO A 1 122 ? -6.635 -17.202 -8.817 1.00 93.62 122 PRO A O 1
ATOM 913 N N . ASP A 1 123 ? -7.083 -16.178 -6.875 1.00 96.62 123 ASP A N 1
ATOM 914 C CA . ASP A 1 123 ? -7.631 -14.943 -7.438 1.00 96.62 123 ASP A CA 1
ATOM 915 C C . ASP A 1 123 ? -6.582 -13.849 -7.700 1.00 96.62 123 ASP A C 1
ATOM 917 O O . ASP A 1 123 ? -6.902 -12.866 -8.374 1.00 96.62 123 ASP A O 1
ATOM 921 N N . ASN A 1 124 ? -5.353 -14.017 -7.195 1.00 97.50 124 ASN A N 1
ATOM 922 C CA . ASN A 1 124 ? -4.241 -13.068 -7.278 1.00 97.50 124 ASN A CA 1
ATOM 923 C C . ASN A 1 124 ? -4.535 -11.646 -6.753 1.00 97.50 124 ASN A C 1
ATOM 925 O O . ASN A 1 124 ? -3.952 -10.668 -7.234 1.00 97.50 124 ASN A O 1
ATOM 929 N N . ILE A 1 125 ? -5.443 -11.492 -5.788 1.00 98.25 125 ILE A N 1
ATOM 930 C CA . ILE A 1 125 ? -5.724 -10.208 -5.130 1.00 98.25 125 ILE A CA 1
ATOM 931 C C . ILE A 1 125 ? -4.760 -10.024 -3.958 1.00 98.25 125 ILE A C 1
ATOM 933 O O . ILE A 1 125 ? -4.950 -10.656 -2.933 1.00 98.25 125 ILE A O 1
ATOM 937 N N . TYR A 1 126 ? -3.769 -9.140 -4.059 1.00 96.62 126 TYR A N 1
ATOM 938 C CA . TYR A 1 126 ? -2.783 -8.916 -2.981 1.00 96.62 126 TYR A CA 1
ATOM 939 C C . TYR A 1 126 ? -2.672 -7.448 -2.537 1.00 96.62 126 TYR A C 1
ATOM 941 O O . TYR A 1 126 ? -1.708 -7.054 -1.890 1.00 96.62 126 TYR A O 1
ATOM 949 N N . GLY A 1 127 ? -3.630 -6.604 -2.936 1.00 94.25 127 GLY A N 1
ATOM 950 C CA . GLY A 1 127 ? -3.522 -5.154 -2.753 1.00 94.25 127 GLY A CA 1
ATOM 951 C C . GLY A 1 127 ? -2.321 -4.543 -3.499 1.00 94.25 127 GLY A C 1
ATOM 952 O O . GLY A 1 127 ? -1.676 -5.218 -4.306 1.00 94.25 127 GLY A O 1
ATOM 953 N N . PRO A 1 128 ? -2.010 -3.257 -3.256 1.00 95.81 128 PRO A N 1
ATOM 954 C CA . PRO A 1 128 ? -0.888 -2.582 -3.910 1.00 95.81 128 PRO A CA 1
ATOM 955 C C . PRO A 1 128 ? 0.475 -3.069 -3.395 1.00 95.81 128 PRO A C 1
ATOM 957 O O . PRO A 1 128 ? 1.462 -2.996 -4.119 1.00 95.81 128 PRO A O 1
ATOM 960 N N . ALA A 1 129 ? 0.533 -3.622 -2.180 1.00 96.38 129 ALA A N 1
ATOM 961 C CA . ALA A 1 129 ? 1.759 -4.166 -1.602 1.00 96.38 129 ALA A CA 1
ATOM 962 C C . ALA A 1 129 ? 2.204 -5.496 -2.230 1.00 96.38 129 ALA A C 1
ATOM 964 O O . ALA A 1 129 ? 3.336 -5.924 -2.010 1.00 96.38 129 ALA A O 1
ATOM 965 N N . GLY A 1 130 ? 1.330 -6.159 -2.997 1.00 96.62 130 GLY A N 1
ATOM 966 C CA . GLY A 1 130 ? 1.638 -7.428 -3.655 1.00 96.62 130 GLY A CA 1
ATOM 967 C C . GLY A 1 130 ? 1.789 -8.620 -2.706 1.00 96.62 130 GLY A C 1
ATOM 968 O O . GLY A 1 130 ? 2.272 -9.671 -3.131 1.00 96.62 130 GLY A O 1
ATOM 969 N N . ILE A 1 131 ? 1.363 -8.453 -1.451 1.00 97.12 131 ILE A N 1
ATOM 970 C CA . ILE A 1 131 ? 1.243 -9.482 -0.418 1.00 97.12 131 ILE A CA 1
ATOM 971 C C . ILE A 1 131 ? -0.009 -9.231 0.426 1.00 97.12 131 ILE A C 1
ATOM 973 O O . ILE A 1 131 ? -0.441 -8.091 0.571 1.00 97.12 131 ILE A O 1
ATOM 977 N N . ASP A 1 132 ? -0.548 -10.280 1.035 1.00 97.44 132 ASP A N 1
ATOM 978 C CA . ASP A 1 132 ? -1.630 -10.180 2.015 1.00 97.44 132 ASP A CA 1
ATOM 979 C C . ASP A 1 132 ? -1.446 -11.159 3.176 1.00 97.44 132 ASP A C 1
ATOM 981 O O . ASP A 1 132 ? -0.674 -12.114 3.096 1.00 97.44 132 ASP A O 1
ATOM 985 N N . LEU A 1 133 ? -2.169 -10.909 4.265 1.00 98.06 133 LEU A N 1
ATOM 986 C CA . LEU A 1 133 ? -2.283 -11.805 5.406 1.00 98.06 133 LEU A CA 1
ATOM 987 C C . LEU A 1 133 ? -3.556 -12.617 5.236 1.00 98.06 133 LEU A C 1
ATOM 989 O O . LEU A 1 133 ? -4.626 -12.036 5.086 1.00 98.06 133 LEU A O 1
ATOM 993 N N . ALA A 1 134 ? -3.468 -13.938 5.331 1.00 98.25 134 ALA A N 1
ATOM 994 C CA . ALA A 1 134 ? -4.618 -14.828 5.271 1.00 98.25 134 ALA A CA 1
ATOM 995 C C . ALA A 1 134 ? -4.712 -15.711 6.519 1.00 98.25 134 ALA A C 1
ATOM 997 O O . ALA A 1 134 ? -3.701 -16.186 7.038 1.00 98.25 134 ALA A O 1
ATOM 998 N N . THR A 1 135 ? -5.933 -15.973 6.977 1.00 98.38 135 THR A N 1
ATOM 999 C CA . THR A 1 135 ? -6.206 -16.995 7.992 1.00 98.38 135 THR A CA 1
ATOM 1000 C C . THR A 1 135 ? -7.619 -17.558 7.847 1.00 98.38 135 THR A C 1
ATOM 1002 O O . THR A 1 135 ? -8.459 -17.045 7.103 1.00 98.38 135 THR A O 1
ATOM 1005 N N . SER A 1 136 ? -7.876 -18.674 8.515 1.00 98.44 136 SER A N 1
ATOM 1006 C CA . SER A 1 136 ? -9.214 -19.244 8.726 1.00 98.44 136 SER A CA 1
ATOM 1007 C C . SER A 1 136 ? -9.391 -19.678 10.182 1.00 98.44 136 SER A C 1
ATOM 1009 O O . SER A 1 136 ? -10.315 -20.420 10.498 1.00 98.44 136 SER A O 1
ATOM 1011 N N . ASN A 1 137 ? -8.493 -19.244 11.067 1.00 98.50 137 ASN A N 1
ATOM 1012 C CA . ASN A 1 137 ? -8.617 -19.476 12.495 1.00 98.50 137 ASN A CA 1
ATOM 1013 C C . ASN A 1 137 ? -9.442 -18.335 13.105 1.00 98.50 137 ASN A C 1
ATOM 1015 O O . ASN A 1 137 ? -9.181 -17.177 12.779 1.00 98.50 137 ASN A O 1
ATOM 1019 N N . PRO A 1 138 ? -10.412 -18.625 13.988 1.00 98.12 138 PRO A N 1
ATOM 1020 C CA . PRO A 1 138 ? -11.043 -17.597 14.805 1.00 98.12 138 PRO A CA 1
ATOM 1021 C C . PRO A 1 138 ? -10.095 -17.120 15.915 1.00 98.12 138 PRO A C 1
ATOM 1023 O O . PRO A 1 138 ? -9.258 -17.881 16.397 1.00 98.12 138 PRO A O 1
ATOM 1026 N N . GLY A 1 139 ? -10.280 -15.887 16.385 1.00 98.19 139 GLY A N 1
ATOM 1027 C CA . GLY A 1 139 ? -9.531 -15.316 17.509 1.00 98.19 139 GLY A CA 1
ATOM 1028 C C . GLY A 1 139 ? -8.159 -14.743 17.148 1.00 98.19 139 GLY A C 1
ATOM 1029 O O . GLY A 1 139 ? -7.484 -14.206 18.020 1.00 98.19 139 GLY A O 1
ATOM 1030 N N . GLU A 1 140 ? -7.756 -14.808 15.880 1.00 98.69 140 GLU A N 1
ATOM 1031 C CA . GLU A 1 140 ? -6.527 -14.184 15.392 1.00 98.69 140 GLU A CA 1
ATOM 1032 C C . GLU A 1 140 ? -6.668 -12.657 15.304 1.00 98.69 140 GLU A C 1
ATOM 1034 O O . GLU A 1 140 ? -7.739 -12.142 14.956 1.00 98.69 140 GLU A O 1
ATOM 1039 N N . LEU A 1 141 ? -5.563 -11.952 15.562 1.00 98.44 141 LEU A N 1
ATOM 1040 C CA . LEU A 1 141 ? -5.449 -10.494 15.562 1.00 98.44 141 LEU A CA 1
ATOM 1041 C C . LEU A 1 141 ? -4.433 -10.025 14.520 1.00 98.44 141 LEU A C 1
ATOM 1043 O O . LEU A 1 141 ? -3.382 -10.641 14.361 1.00 98.44 141 LEU A O 1
ATOM 1047 N N . ALA A 1 142 ? -4.715 -8.909 13.856 1.00 98.62 142 ALA A N 1
ATOM 1048 C CA . ALA A 1 142 ? -3.742 -8.129 13.093 1.00 98.62 142 ALA A CA 1
ATOM 1049 C C . ALA A 1 142 ? -3.920 -6.650 13.445 1.00 98.62 142 ALA A C 1
ATOM 1051 O O . ALA A 1 142 ? -5.054 -6.180 13.515 1.00 98.62 142 ALA A O 1
ATOM 1052 N N . TRP A 1 143 ? -2.831 -5.929 13.702 1.00 98.56 143 TRP A N 1
ATOM 1053 C CA . TRP A 1 143 ? -2.905 -4.577 14.256 1.00 98.56 143 TRP A CA 1
ATOM 1054 C C . TRP A 1 143 ? -1.837 -3.630 13.713 1.00 98.56 143 TRP A C 1
ATOM 1056 O O . TRP A 1 143 ? -0.772 -4.048 13.239 1.00 98.56 143 TRP A O 1
ATOM 1066 N N . LEU A 1 144 ? -2.137 -2.340 13.849 1.00 98.56 144 LEU A N 1
ATOM 1067 C CA . LEU A 1 144 ? -1.260 -1.205 13.594 1.00 98.56 144 LEU A CA 1
ATOM 1068 C C . LEU A 1 144 ? -1.466 -0.176 14.714 1.00 98.56 144 LEU A C 1
ATOM 1070 O O . LEU A 1 144 ? -2.598 0.103 15.093 1.00 98.56 144 LEU A O 1
ATOM 1074 N N . GLU A 1 145 ? -0.378 0.374 15.236 1.00 98.56 145 GLU A N 1
ATOM 1075 C CA . GLU A 1 145 ? -0.359 1.370 16.303 1.00 98.56 145 GLU A CA 1
ATOM 1076 C C . GLU A 1 145 ? 0.641 2.473 15.945 1.00 98.56 145 GLU A C 1
ATOM 1078 O O . GLU A 1 145 ? 1.801 2.194 15.621 1.00 98.56 145 GLU A O 1
ATOM 1083 N N . THR A 1 146 ? 0.167 3.715 15.926 1.00 98.44 146 THR A N 1
ATOM 1084 C CA . THR A 1 146 ? 0.922 4.906 15.507 1.00 98.44 146 THR A CA 1
ATOM 1085 C C . THR A 1 146 ? 0.152 6.167 15.890 1.00 98.44 146 THR A C 1
ATOM 1087 O O . THR A 1 146 ? -1.040 6.094 16.175 1.00 98.44 146 THR A O 1
ATOM 1090 N N . SER A 1 147 ? 0.815 7.326 15.855 1.00 97.75 147 SER A N 1
ATOM 1091 C CA . SER A 1 147 ? 0.103 8.608 15.849 1.00 97.75 147 SER A CA 1
ATOM 1092 C C . SER A 1 147 ? -0.643 8.792 14.528 1.00 97.75 147 SER A C 1
ATOM 1094 O O . SER A 1 147 ? -0.020 8.611 13.477 1.00 97.75 147 SER A O 1
ATOM 1096 N N . CYS A 1 148 ? -1.934 9.113 14.576 1.00 97.75 148 CYS A N 1
ATOM 1097 C CA . CYS A 1 148 ? -2.790 9.385 13.414 1.00 97.75 148 CYS A CA 1
ATOM 1098 C C . CYS A 1 148 ? -4.179 9.860 13.864 1.00 97.75 148 CYS A C 1
ATOM 1100 O O . CYS A 1 148 ? -4.529 9.717 15.026 1.00 97.75 148 CYS A O 1
ATOM 1102 N N . ASN A 1 149 ? -5.020 10.300 12.931 1.00 97.81 149 ASN A N 1
ATOM 1103 C CA . ASN A 1 149 ? -6.462 10.477 13.159 1.00 97.81 149 ASN A CA 1
ATOM 1104 C C . ASN A 1 149 ? -7.325 9.881 12.036 1.00 97.81 149 ASN A C 1
ATOM 1106 O O . ASN A 1 149 ? -8.526 10.133 11.964 1.00 97.81 149 ASN A O 1
ATOM 1110 N N . HIS A 1 150 ? -6.718 9.087 11.155 1.00 98.38 150 HIS A N 1
ATOM 1111 C CA . HIS A 1 150 ? -7.405 8.384 10.086 1.00 98.38 150 HIS A CA 1
ATOM 1112 C C . HIS A 1 150 ? -6.814 6.994 9.881 1.00 98.38 150 HIS A C 1
ATOM 1114 O O . HIS A 1 150 ? -5.595 6.842 9.759 1.00 98.38 150 HIS A O 1
ATOM 1120 N N . PHE A 1 151 ? -7.689 5.996 9.784 1.00 98.75 151 PHE A N 1
ATOM 1121 C CA . PHE A 1 151 ? -7.343 4.635 9.404 1.00 98.75 151 PHE A CA 1
ATOM 1122 C C . PHE A 1 151 ? -8.136 4.171 8.184 1.00 98.75 151 PHE A C 1
ATOM 1124 O O . PHE A 1 151 ? -9.324 4.458 8.058 1.00 98.75 151 PHE A O 1
ATOM 1131 N N . GLU A 1 152 ? -7.516 3.324 7.363 1.00 98.69 152 GLU A N 1
ATOM 1132 C CA . GLU A 1 152 ? -8.226 2.486 6.390 1.00 98.69 152 GLU A CA 1
ATOM 1133 C C . GLU A 1 152 ? -7.801 1.024 6.545 1.00 98.69 152 GLU A C 1
ATOM 1135 O O . GLU A 1 152 ? -6.643 0.726 6.828 1.00 98.69 152 GLU A O 1
ATOM 1140 N N . ILE A 1 153 ? -8.715 0.089 6.308 1.00 98.69 153 ILE A N 1
ATOM 1141 C CA . ILE A 1 153 ? -8.441 -1.350 6.292 1.00 98.69 153 ILE A CA 1
ATOM 1142 C C . ILE A 1 153 ? -8.817 -1.881 4.918 1.00 98.69 153 ILE A C 1
ATOM 1144 O O . ILE A 1 153 ? -9.983 -1.825 4.542 1.00 98.69 153 ILE A O 1
ATOM 1148 N N . TYR A 1 154 ? -7.855 -2.455 4.197 1.00 98.81 154 TYR A N 1
ATOM 1149 C CA . TYR A 1 154 ? -8.084 -3.109 2.909 1.00 98.81 154 TYR A CA 1
ATOM 1150 C C . TYR A 1 154 ? -8.160 -4.617 3.112 1.00 98.81 154 TYR A C 1
ATOM 1152 O O . TYR A 1 154 ? -7.227 -5.226 3.633 1.00 98.81 154 TYR A O 1
ATOM 1160 N N . PHE A 1 155 ? -9.241 -5.249 2.668 1.00 98.75 155 PHE A N 1
ATOM 1161 C CA . PHE A 1 155 ? -9.473 -6.685 2.835 1.00 98.75 155 PHE A CA 1
ATOM 1162 C C . PHE A 1 155 ? -10.153 -7.288 1.605 1.00 98.75 155 PHE A C 1
ATOM 1164 O O . PHE A 1 155 ? -10.487 -6.602 0.638 1.00 98.75 155 PHE A O 1
ATOM 1171 N N . VAL A 1 156 ? -10.337 -8.606 1.617 1.00 98.69 156 VAL A N 1
ATOM 1172 C CA . VAL A 1 156 ? -11.019 -9.332 0.540 1.00 98.69 156 VAL A CA 1
ATOM 1173 C C . VAL A 1 156 ? -12.364 -9.846 1.034 1.00 98.69 156 VAL A C 1
ATOM 1175 O O . VAL A 1 156 ? -12.439 -10.524 2.059 1.00 98.69 156 VAL A O 1
ATOM 1178 N N . ARG A 1 157 ? -13.422 -9.588 0.261 1.00 98.62 157 ARG A N 1
ATOM 1179 C CA . ARG A 1 157 ? -14.669 -10.353 0.346 1.00 98.62 157 ARG A CA 1
ATOM 1180 C C . ARG A 1 157 ? -14.644 -11.494 -0.652 1.00 98.62 157 ARG A C 1
ATOM 1182 O O . ARG A 1 157 ? -14.172 -11.313 -1.769 1.00 98.62 157 ARG A O 1
ATOM 1189 N N . LEU A 1 158 ? -15.160 -12.656 -0.271 1.00 98.00 158 LEU A N 1
ATOM 1190 C CA . LEU A 1 158 ? -15.056 -13.885 -1.058 1.00 98.00 158 LEU A CA 1
ATOM 1191 C C . LEU A 1 158 ? -16.173 -14.882 -0.726 1.00 98.00 158 LEU A C 1
ATOM 1193 O O . LEU A 1 158 ? -16.779 -14.778 0.344 1.00 98.00 158 LEU A O 1
ATOM 1197 N N . PRO A 1 159 ? -16.456 -15.864 -1.600 1.00 97.88 159 PRO A N 1
ATOM 1198 C CA . PRO A 1 159 ? -17.385 -16.942 -1.275 1.00 97.88 159 PRO A CA 1
ATOM 1199 C C . PRO A 1 159 ? -16.956 -17.673 0.002 1.00 97.88 159 PRO A C 1
ATOM 1201 O O . PRO A 1 159 ? -15.816 -18.119 0.110 1.00 97.88 159 PRO A O 1
ATOM 1204 N N . GLY A 1 160 ? -17.859 -17.766 0.983 1.00 96.88 160 GLY A N 1
ATOM 1205 C CA . GLY A 1 160 ? -17.558 -18.363 2.292 1.00 96.88 160 GLY A CA 1
ATOM 1206 C C . GLY A 1 160 ? -16.590 -17.548 3.162 1.00 96.88 160 GLY A C 1
ATOM 1207 O O . GLY A 1 160 ? -15.974 -18.104 4.072 1.00 96.88 160 GLY A O 1
ATOM 1208 N N . GLY A 1 161 ? -16.425 -16.252 2.876 1.00 98.12 161 GLY A N 1
ATOM 1209 C CA . GLY A 1 161 ? -15.606 -15.345 3.675 1.00 98.12 161 GLY A CA 1
ATOM 1210 C C . GLY A 1 161 ? -16.029 -15.309 5.145 1.00 98.12 161 GLY A C 1
ATOM 1211 O O . GLY A 1 161 ? -17.214 -15.415 5.473 1.00 98.12 161 GLY A O 1
ATOM 1212 N N . GLY A 1 162 ? -15.042 -15.170 6.028 1.00 98.44 162 GLY A N 1
ATOM 1213 C CA . GLY A 1 162 ? -15.252 -15.149 7.471 1.00 98.44 162 GLY A CA 1
ATOM 1214 C C . GLY A 1 162 ? -15.944 -13.893 7.989 1.00 98.44 162 GLY A C 1
ATOM 1215 O O . GLY A 1 162 ? -16.389 -13.023 7.239 1.00 98.44 162 GLY A O 1
ATOM 1216 N N . ARG A 1 163 ? -16.039 -13.807 9.313 1.00 98.56 163 ARG A N 1
ATOM 1217 C CA . ARG A 1 163 ? -16.500 -12.619 10.030 1.00 98.56 163 ARG A CA 1
ATOM 1218 C C . ARG A 1 163 ? -15.347 -12.017 10.806 1.00 98.56 163 ARG A C 1
ATOM 1220 O O . ARG A 1 163 ? -14.614 -12.752 11.469 1.00 98.56 163 ARG A O 1
ATOM 1227 N N . MET A 1 164 ? -15.228 -10.700 10.759 1.00 98.31 164 MET A N 1
ATOM 1228 C CA . MET A 1 164 ? -14.253 -9.968 11.559 1.00 98.31 164 MET A CA 1
ATOM 1229 C C . MET A 1 164 ? -14.912 -8.815 12.304 1.00 98.31 164 MET A C 1
ATOM 1231 O O . MET A 1 164 ? -15.985 -8.354 11.918 1.00 98.31 164 MET A O 1
ATOM 1235 N N . ASP A 1 165 ? -14.263 -8.374 13.368 1.00 98.44 165 ASP A N 1
ATOM 1236 C CA . ASP A 1 165 ? -14.552 -7.114 14.039 1.00 98.44 165 ASP A CA 1
ATOM 1237 C C . ASP A 1 165 ? -13.345 -6.176 13.934 1.00 98.44 165 ASP A C 1
ATOM 1239 O O . ASP A 1 165 ? -12.221 -6.633 13.685 1.00 98.44 165 ASP A O 1
ATOM 1243 N N . VAL A 1 166 ? -13.587 -4.880 14.114 1.00 98.69 166 VAL A N 1
ATOM 1244 C CA . VAL A 1 166 ? -12.555 -3.842 14.127 1.00 98.69 166 VAL A CA 1
ATOM 1245 C C . VAL A 1 166 ? -12.675 -3.061 15.423 1.00 98.69 166 VAL A C 1
ATOM 1247 O O . VAL A 1 166 ? -13.740 -2.524 15.725 1.00 98.69 166 VAL A O 1
ATOM 1250 N N . ALA A 1 167 ? -11.582 -2.980 16.173 1.00 98.69 167 ALA A N 1
ATOM 1251 C CA . ALA A 1 167 ? -11.493 -2.158 17.370 1.00 98.69 167 ALA A CA 1
ATOM 1252 C C . ALA A 1 167 ? -10.417 -1.084 17.206 1.00 98.69 167 ALA A C 1
ATOM 1254 O O . ALA A 1 167 ? -9.376 -1.343 16.606 1.00 98.69 167 ALA A O 1
ATOM 1255 N N . ILE A 1 168 ? -10.666 0.098 17.763 1.00 98.69 168 ILE A N 1
ATOM 1256 C CA . ILE A 1 168 ? -9.672 1.160 17.939 1.00 98.69 168 ILE A CA 1
ATOM 1257 C C . ILE A 1 168 ? -9.577 1.430 19.438 1.00 98.69 168 ILE A C 1
ATOM 1259 O O . ILE A 1 168 ? -10.601 1.603 20.096 1.00 98.69 168 ILE A O 1
ATOM 1263 N N . ASP A 1 169 ? -8.366 1.359 19.988 1.00 98.25 169 ASP A N 1
ATOM 1264 C CA . ASP A 1 169 ? -8.074 1.536 21.421 1.00 98.25 169 ASP A CA 1
ATOM 1265 C C . ASP A 1 169 ? -8.927 0.648 22.341 1.00 98.25 169 ASP A C 1
ATOM 1267 O O . ASP A 1 169 ? -9.370 1.033 23.422 1.00 98.25 169 ASP A O 1
ATOM 1271 N N . GLY A 1 170 ? -9.180 -0.581 21.884 1.00 97.25 170 GLY A N 1
ATOM 1272 C CA . GLY A 1 170 ? -9.999 -1.563 22.596 1.00 97.25 170 GLY A CA 1
ATOM 1273 C C . GLY A 1 170 ? -11.512 -1.346 22.482 1.00 97.25 170 GLY A C 1
ATOM 1274 O O . GLY A 1 170 ? -12.268 -2.152 23.023 1.00 97.25 170 GLY A O 1
ATOM 1275 N N . VAL A 1 171 ? -11.968 -0.319 21.761 1.00 97.69 171 VAL A N 1
ATOM 1276 C CA . VAL A 1 171 ? -13.389 -0.045 21.511 1.00 97.69 171 VAL A CA 1
ATOM 1277 C C . VAL A 1 171 ? -13.779 -0.535 20.119 1.00 97.69 171 VAL A C 1
ATOM 1279 O O . VAL A 1 171 ? -13.216 -0.090 19.118 1.00 97.69 171 VAL A O 1
ATOM 1282 N N . THR A 1 172 ? -14.760 -1.438 20.042 1.00 97.38 172 THR A N 1
ATOM 1283 C CA . THR A 1 172 ? -15.350 -1.898 18.774 1.00 97.38 172 THR A CA 1
ATOM 1284 C C . THR A 1 172 ? -15.958 -0.724 18.004 1.00 97.38 172 THR A C 1
ATOM 1286 O O . THR A 1 172 ? -16.740 0.045 18.556 1.00 97.38 172 THR A O 1
ATOM 1289 N N . GLN A 1 173 ? -15.609 -0.612 16.722 1.00 97.69 173 GLN A N 1
ATOM 1290 C CA . GLN A 1 173 ? -16.026 0.489 15.846 1.00 97.69 173 GLN A CA 1
ATOM 1291 C C . GLN A 1 173 ? -17.246 0.156 14.980 1.00 97.69 173 GLN A C 1
ATOM 1293 O O . GLN A 1 173 ? -17.812 1.036 14.339 1.00 97.69 173 GLN A O 1
ATOM 1298 N N . LEU A 1 174 ? -17.635 -1.118 14.914 1.00 96.19 174 LEU A N 1
ATOM 1299 C CA . LEU A 1 174 ? -18.746 -1.588 14.094 1.00 96.19 174 LEU A CA 1
ATOM 1300 C C . LEU A 1 174 ? -19.953 -1.918 14.978 1.00 96.19 174 LEU A C 1
ATOM 1302 O O . LEU A 1 174 ? -19.816 -2.645 15.957 1.00 96.19 174 LEU A O 1
ATOM 1306 N N . ASP A 1 175 ? -21.155 -1.493 14.579 1.00 95.19 175 ASP A N 1
ATOM 1307 C CA . ASP A 1 175 ? -22.400 -1.861 15.281 1.00 95.19 175 ASP A CA 1
ATOM 1308 C C . ASP A 1 175 ? -22.601 -3.386 15.362 1.00 95.19 175 ASP A C 1
ATOM 1310 O O . ASP A 1 175 ? -23.207 -3.916 16.296 1.00 95.19 175 ASP A O 1
ATOM 1314 N N . ALA A 1 176 ? -22.096 -4.106 14.358 1.00 96.38 176 ALA A N 1
ATOM 1315 C CA . ALA A 1 176 ? -22.038 -5.557 14.330 1.00 96.38 176 ALA A CA 1
ATOM 1316 C C . ALA A 1 176 ? -20.824 -6.032 13.515 1.00 96.38 176 ALA A C 1
ATOM 1318 O O . ALA A 1 176 ? -20.447 -5.376 12.539 1.00 96.38 176 ALA A O 1
ATOM 1319 N N . PRO A 1 177 ? -20.261 -7.219 13.819 1.00 97.25 177 PRO A N 1
ATOM 1320 C CA . PRO A 1 177 ? -19.131 -7.729 13.059 1.00 97.25 177 PRO A CA 1
ATOM 1321 C C . PRO A 1 177 ? -19.455 -7.939 11.582 1.00 97.25 177 PRO A C 1
ATOM 1323 O O . PRO A 1 177 ? -20.462 -8.577 11.241 1.00 97.25 177 PRO A O 1
ATOM 1326 N N . ILE A 1 178 ? -18.555 -7.479 10.717 1.00 97.75 178 ILE A N 1
ATOM 1327 C CA . ILE A 1 178 ? -18.711 -7.526 9.266 1.00 97.75 178 ILE A CA 1
ATOM 1328 C C . ILE A 1 178 ? -18.625 -8.966 8.744 1.00 97.75 178 ILE A C 1
ATOM 1330 O O . ILE A 1 178 ? -17.750 -9.745 9.124 1.00 97.75 178 ILE A O 1
ATOM 1334 N N . ASN A 1 179 ? -19.548 -9.331 7.849 1.00 98.06 179 ASN A N 1
ATOM 1335 C CA . ASN A 1 179 ? -19.513 -10.592 7.111 1.00 98.06 179 ASN A CA 1
ATOM 1336 C C . ASN A 1 179 ? -18.812 -10.391 5.762 1.00 98.06 179 ASN A C 1
ATOM 1338 O O . ASN A 1 179 ? -19.285 -9.624 4.921 1.00 98.06 179 ASN A O 1
ATOM 1342 N N . LEU A 1 180 ? -17.702 -11.097 5.546 1.00 98.31 180 LEU A N 1
ATOM 1343 C CA . LEU A 1 180 ? -16.891 -10.997 4.331 1.00 98.31 180 LEU A CA 1
ATOM 1344 C C . LEU A 1 180 ? -17.359 -11.933 3.212 1.00 98.31 180 LEU A C 1
ATOM 1346 O O . LEU A 1 180 ? -16.730 -11.990 2.155 1.00 98.31 180 LEU A O 1
ATOM 1350 N N . THR A 1 181 ? -18.456 -12.664 3.411 1.00 98.31 181 THR A N 1
ATOM 1351 C CA . THR A 1 181 ? -19.055 -13.474 2.351 1.00 98.31 181 THR A CA 1
ATOM 1352 C C . THR A 1 181 ? -19.529 -12.588 1.196 1.00 98.31 181 THR A C 1
ATOM 1354 O O . THR A 1 181 ? -20.314 -11.661 1.389 1.00 98.31 181 THR A O 1
ATOM 1357 N N . ALA A 1 182 ? -19.091 -12.907 -0.021 1.00 98.00 182 ALA A N 1
ATOM 1358 C CA . ALA A 1 182 ? -19.585 -12.304 -1.256 1.00 98.00 182 ALA A CA 1
ATOM 1359 C C . ALA A 1 182 ? -19.713 -13.356 -2.372 1.00 98.00 182 ALA A C 1
ATOM 1361 O O . ALA A 1 182 ? -18.975 -14.341 -2.363 1.00 98.00 182 ALA A O 1
ATOM 1362 N N . PRO A 1 183 ? -20.597 -13.159 -3.370 1.00 97.06 183 PRO A N 1
ATOM 1363 C CA . PRO A 1 183 ? -20.741 -14.097 -4.489 1.00 97.06 183 PRO A CA 1
ATOM 1364 C C . PRO A 1 183 ? -19.485 -14.228 -5.359 1.00 97.06 183 PRO A C 1
ATOM 1366 O O . PRO A 1 183 ? -19.281 -15.250 -6.008 1.00 97.06 183 PRO A O 1
ATOM 1369 N N . LYS A 1 184 ? -18.657 -13.180 -5.405 1.00 96.69 184 LYS A N 1
ATOM 1370 C CA . LYS A 1 184 ? -17.399 -13.133 -6.151 1.00 96.69 184 LYS A CA 1
ATOM 1371 C C . LYS A 1 184 ? -16.308 -12.554 -5.267 1.00 96.69 184 LYS A C 1
ATOM 1373 O O . LYS A 1 184 ? -16.574 -11.650 -4.476 1.00 96.69 184 LYS A O 1
ATOM 1378 N N . THR A 1 185 ? -15.094 -13.066 -5.436 1.00 98.06 185 THR A N 1
ATOM 1379 C CA . THR A 1 185 ? -13.920 -12.533 -4.752 1.00 98.06 185 THR A CA 1
ATOM 1380 C C . THR A 1 185 ? -13.627 -11.116 -5.239 1.00 98.06 185 THR A C 1
ATOM 1382 O O . THR A 1 185 ? -13.492 -10.893 -6.442 1.00 98.06 185 THR A O 1
ATOM 1385 N N . GLN A 1 186 ? -13.527 -10.165 -4.315 1.00 97.69 186 GLN A N 1
ATOM 1386 C CA . GLN A 1 186 ? -13.261 -8.761 -4.611 1.00 97.69 186 GLN A CA 1
ATOM 1387 C C . GLN A 1 186 ? -12.565 -8.067 -3.440 1.00 97.69 186 GLN A C 1
ATOM 1389 O O . GLN A 1 186 ? -12.729 -8.457 -2.285 1.00 97.69 186 GLN A O 1
ATOM 1394 N N . LEU A 1 187 ? -11.810 -7.017 -3.752 1.00 98.31 187 LEU A N 1
ATOM 1395 C CA . LEU A 1 187 ? -11.265 -6.108 -2.750 1.00 98.31 187 LEU A CA 1
ATOM 1396 C C . LEU A 1 187 ? -12.385 -5.239 -2.175 1.00 98.31 187 LEU A C 1
ATOM 1398 O O . LEU A 1 187 ? -13.236 -4.752 -2.921 1.00 98.31 187 LEU A O 1
ATOM 1402 N N . ASP A 1 188 ? -12.346 -5.019 -0.868 1.00 98.38 188 ASP A N 1
ATOM 1403 C CA . ASP A 1 188 ? -13.183 -4.052 -0.168 1.00 98.38 188 ASP A CA 1
ATOM 1404 C C . ASP A 1 188 ? -12.371 -3.308 0.904 1.00 98.38 188 ASP A C 1
ATOM 1406 O O . ASP A 1 188 ? -11.241 -3.705 1.213 1.00 98.38 188 ASP A O 1
ATOM 1410 N N . SER A 1 189 ? -12.920 -2.217 1.429 1.00 98.38 189 SER A N 1
ATOM 1411 C CA . SER A 1 189 ? -12.255 -1.403 2.444 1.00 98.38 189 SER A CA 1
ATOM 1412 C C . SER A 1 189 ? -13.223 -0.812 3.471 1.00 98.38 189 SER A C 1
ATOM 1414 O O . SER A 1 189 ? -14.431 -0.736 3.254 1.00 98.38 189 SER A O 1
ATOM 1416 N N . LEU A 1 190 ? -12.676 -0.441 4.628 1.00 98.38 190 LEU A N 1
ATOM 1417 C CA . LEU A 1 190 ? -13.341 0.337 5.676 1.00 98.38 190 LEU A CA 1
ATOM 1418 C C . LEU A 1 190 ? -12.437 1.511 6.050 1.00 98.38 190 LEU A C 1
ATOM 1420 O O . LEU A 1 190 ? -11.221 1.328 6.076 1.00 98.38 190 LEU A O 1
ATOM 1424 N N . SER A 1 191 ? -13.022 2.659 6.384 1.00 98.25 191 SER A N 1
ATOM 1425 C CA . SER A 1 191 ? -12.296 3.857 6.818 1.00 98.25 191 SER A CA 1
ATOM 1426 C C . SER A 1 191 ? -12.854 4.371 8.142 1.00 98.25 191 SER A C 1
ATOM 1428 O O . SER A 1 191 ? -14.059 4.268 8.383 1.00 98.25 191 SER A O 1
ATOM 1430 N N . PHE A 1 192 ? -11.980 4.917 8.984 1.00 98.38 192 PHE A N 1
ATOM 1431 C CA . PHE A 1 192 ? -12.306 5.412 10.318 1.00 98.38 192 PHE A CA 1
ATOM 1432 C C . PHE A 1 192 ? -11.585 6.736 10.561 1.00 98.38 192 PHE A C 1
ATOM 1434 O O . PHE A 1 192 ? -10.357 6.775 10.500 1.00 98.38 192 PHE A O 1
ATOM 1441 N N . ASP A 1 193 ? -12.346 7.784 10.871 1.00 97.88 193 ASP A N 1
ATOM 1442 C CA . ASP A 1 193 ? -11.816 9.084 11.285 1.00 97.88 193 ASP A CA 1
ATOM 1443 C C . ASP A 1 193 ? -11.949 9.229 12.800 1.00 97.88 193 ASP A C 1
ATOM 1445 O O . ASP A 1 193 ? -12.982 8.884 13.384 1.00 97.88 193 ASP A O 1
ATOM 1449 N N . LEU A 1 194 ? -10.906 9.755 13.430 1.00 97.44 194 LEU A N 1
ATOM 1450 C CA . LEU A 1 194 ? -10.823 9.979 14.866 1.00 97.44 194 LEU A CA 1
ATOM 1451 C C . LEU A 1 194 ? -10.797 11.484 15.164 1.00 97.44 194 LEU A C 1
ATOM 1453 O O . LEU A 1 194 ? -10.309 12.276 14.352 1.00 97.44 194 LEU A O 1
ATOM 1457 N N . PRO A 1 195 ? -11.355 11.913 16.309 1.00 95.00 195 PRO A N 1
ATOM 1458 C CA . PRO A 1 195 ? -11.429 13.330 16.650 1.00 95.00 195 PRO A CA 1
ATOM 1459 C C . PRO A 1 195 ? -10.068 13.925 17.033 1.00 95.00 195 PRO A C 1
ATOM 1461 O O . PRO A 1 195 ? -9.867 15.130 16.884 1.00 95.00 195 PRO A O 1
ATOM 1464 N N . ASP A 1 196 ? -9.157 13.106 17.549 1.00 95.50 196 ASP A N 1
ATOM 1465 C CA . ASP A 1 196 ? -7.834 13.494 18.006 1.00 95.50 196 ASP A CA 1
ATOM 1466 C C . ASP A 1 196 ? -6.735 12.850 17.161 1.00 95.50 196 ASP A C 1
ATOM 1468 O O . ASP A 1 196 ? -6.902 11.775 16.596 1.00 95.50 196 ASP A O 1
ATOM 1472 N N . ASP A 1 197 ? -5.613 13.558 17.049 1.00 96.00 197 ASP A N 1
ATOM 1473 C CA . ASP A 1 197 ? -4.425 13.104 16.331 1.00 96.00 197 ASP A CA 1
ATOM 1474 C C . ASP A 1 197 ? -3.352 12.694 17.340 1.00 96.00 197 ASP A C 1
ATOM 1476 O O . ASP A 1 197 ? -2.422 13.447 17.649 1.00 96.00 197 ASP A O 1
ATOM 1480 N N . THR A 1 198 ? -3.557 11.524 17.947 1.00 97.31 198 THR A N 1
ATOM 1481 C CA . THR A 1 198 ? -2.665 10.955 18.960 1.00 97.31 198 THR A CA 1
ATOM 1482 C C . THR A 1 198 ? -2.327 9.505 18.626 1.00 97.31 198 THR A C 1
ATOM 1484 O O . THR A 1 198 ? -2.608 9.029 17.527 1.00 97.31 198 THR A O 1
ATOM 1487 N N . VAL A 1 199 ? -1.625 8.808 19.524 1.00 98.38 199 VAL A N 1
ATOM 1488 C CA . VAL A 1 199 ? -1.295 7.396 19.312 1.00 98.38 199 VAL A CA 1
ATOM 1489 C C . VAL A 1 199 ? -2.548 6.556 19.506 1.00 98.38 199 VAL A C 1
ATOM 1491 O O . VAL A 1 199 ? -3.042 6.448 20.625 1.00 98.38 199 VAL A O 1
ATOM 1494 N N . HIS A 1 200 ? -2.977 5.902 18.432 1.00 98.62 200 HIS A N 1
ATOM 1495 C CA . HIS A 1 200 ? -4.089 4.961 18.443 1.00 98.62 200 HIS A CA 1
ATOM 1496 C C . HIS A 1 200 ? -3.636 3.596 17.951 1.00 98.62 200 HIS A C 1
ATOM 1498 O O . HIS A 1 200 ? -2.709 3.476 17.141 1.00 98.62 200 HIS A O 1
ATOM 1504 N N . ARG A 1 201 ? -4.335 2.557 18.400 1.00 98.62 201 ARG A N 1
ATOM 1505 C CA . ARG A 1 201 ? -4.164 1.189 17.919 1.00 98.62 201 ARG A CA 1
ATOM 1506 C C . ARG A 1 201 ? -5.440 0.698 17.265 1.00 98.62 201 ARG A C 1
ATOM 1508 O O . ARG A 1 201 ? -6.446 0.520 17.945 1.00 98.62 201 ARG A O 1
ATOM 1515 N N . ILE A 1 202 ? -5.360 0.375 15.978 1.00 98.81 202 ILE A N 1
ATOM 1516 C CA . ILE A 1 202 ? -6.417 -0.339 15.263 1.00 98.81 202 ILE A CA 1
ATOM 1517 C C . ILE A 1 202 ? -6.123 -1.839 15.229 1.00 98.81 202 ILE A C 1
ATOM 1519 O O . ILE A 1 202 ? -5.002 -2.269 14.942 1.00 98.81 202 ILE A O 1
ATOM 1523 N N . GLU A 1 203 ? -7.140 -2.649 15.509 1.00 98.69 203 GLU A N 1
ATOM 1524 C CA . GLU A 1 203 ? -7.062 -4.106 15.547 1.00 98.69 203 GLU A CA 1
ATOM 1525 C C . GLU A 1 203 ? -8.181 -4.742 14.722 1.00 98.69 203 GLU A C 1
ATOM 1527 O O . GLU A 1 203 ? -9.362 -4.466 14.926 1.00 98.69 203 GLU A O 1
ATOM 1532 N N . VAL A 1 204 ? -7.808 -5.664 13.837 1.00 98.69 204 VAL A N 1
ATOM 1533 C CA . VAL A 1 204 ? -8.727 -6.579 13.157 1.00 98.69 204 VAL A CA 1
ATOM 1534 C C . VAL A 1 204 ? -8.756 -7.891 13.923 1.00 98.69 204 VAL A C 1
ATOM 1536 O O . VAL A 1 204 ? -7.714 -8.526 14.098 1.00 98.69 204 VAL A O 1
ATOM 1539 N N . ARG A 1 205 ? -9.950 -8.328 14.337 1.00 98.56 205 ARG A N 1
ATOM 1540 C CA . ARG A 1 205 ? -10.161 -9.601 15.037 1.00 98.56 205 ARG A CA 1
ATOM 1541 C C . ARG A 1 205 ? -11.015 -10.548 14.215 1.00 98.56 205 ARG A C 1
ATOM 1543 O O . ARG A 1 205 ? -12.139 -10.224 13.850 1.00 98.56 205 ARG A O 1
ATOM 1550 N N . THR A 1 206 ? -10.514 -11.750 13.975 1.00 98.75 206 THR A N 1
ATOM 1551 C CA . THR A 1 206 ? -11.267 -12.817 13.300 1.00 98.75 206 THR A CA 1
ATOM 1552 C C . THR A 1 206 ? -12.224 -13.512 14.274 1.00 98.75 206 THR A C 1
ATOM 1554 O O . THR A 1 206 ? -11.882 -13.739 15.434 1.00 98.75 206 THR A O 1
ATOM 1557 N N . LEU A 1 207 ? -13.442 -13.844 13.839 1.00 98.50 207 LEU A N 1
ATOM 1558 C CA . LEU A 1 207 ? -14.496 -14.337 14.742 1.00 98.50 207 LEU A CA 1
ATOM 1559 C C . LEU A 1 207 ? -14.967 -15.762 14.459 1.00 98.50 207 LEU A C 1
ATOM 1561 O O . LEU A 1 207 ? -15.603 -16.380 15.309 1.00 98.50 207 LEU A O 1
ATOM 1565 N N . ASN A 1 208 ? -14.716 -16.283 13.263 1.00 98.19 208 ASN A N 1
ATOM 1566 C CA . ASN A 1 208 ? -15.141 -17.621 12.869 1.00 98.19 208 ASN A CA 1
ATOM 1567 C C . ASN A 1 208 ? -14.100 -18.280 11.958 1.00 98.19 208 ASN A C 1
ATOM 1569 O O . ASN A 1 208 ? -13.064 -17.696 11.656 1.00 98.19 208 ASN A O 1
ATOM 1573 N N . SER A 1 209 ? -14.393 -19.502 11.519 1.00 97.38 209 SER A N 1
ATOM 1574 C CA . SER A 1 209 ? -13.496 -20.293 10.677 1.00 97.38 209 SER A CA 1
ATOM 1575 C C . SER A 1 209 ? -13.570 -19.978 9.178 1.00 97.38 209 SER A C 1
ATOM 1577 O O . SER A 1 209 ? -12.982 -20.689 8.363 1.00 97.38 209 SER A O 1
ATOM 1579 N N . GLY A 1 210 ? -14.320 -18.946 8.779 1.00 98.06 210 GLY A N 1
ATOM 1580 C CA . GLY A 1 210 ? -14.344 -18.522 7.383 1.00 98.06 210 GLY A CA 1
ATOM 1581 C C . GLY A 1 210 ? -13.044 -17.809 7.019 1.00 98.06 210 GLY A C 1
ATOM 1582 O O . GLY A 1 210 ? -12.422 -17.156 7.856 1.00 98.06 210 GLY A O 1
ATOM 1583 N N . ARG A 1 211 ? -12.625 -17.922 5.757 1.00 98.12 211 ARG A N 1
ATOM 1584 C CA . ARG A 1 211 ? -11.354 -17.343 5.310 1.00 98.12 211 ARG A CA 1
ATOM 1585 C C . ARG A 1 211 ? -11.409 -15.817 5.353 1.00 98.12 211 ARG A C 1
ATOM 1587 O O . ARG A 1 211 ? -12.361 -15.218 4.855 1.00 98.12 211 ARG A O 1
ATOM 1594 N N . ILE A 1 212 ? -10.377 -15.199 5.914 1.00 98.62 212 ILE A N 1
ATOM 1595 C CA . ILE A 1 212 ? -10.208 -13.746 5.985 1.00 98.62 212 ILE A CA 1
ATOM 1596 C C . ILE A 1 212 ? -8.850 -13.410 5.386 1.00 98.62 212 ILE A C 1
ATOM 1598 O O . ILE A 1 212 ? -7.866 -14.108 5.641 1.00 98.62 212 ILE A O 1
ATOM 1602 N N . ARG A 1 213 ? -8.818 -12.363 4.559 1.00 98.56 213 ARG A N 1
ATOM 1603 C CA . ARG A 1 213 ? -7.605 -11.866 3.911 1.00 98.56 213 ARG A CA 1
ATOM 1604 C C . ARG A 1 213 ? -7.502 -10.360 4.105 1.00 98.56 213 ARG A C 1
ATOM 1606 O O . ARG A 1 213 ? -8.400 -9.635 3.675 1.00 98.56 213 ARG A O 1
ATOM 1613 N N . LEU A 1 214 ? -6.432 -9.918 4.753 1.00 98.56 214 LEU A N 1
ATOM 1614 C CA . LEU A 1 214 ? -6.114 -8.522 5.025 1.00 98.56 214 LEU A CA 1
ATOM 1615 C C . LEU A 1 214 ? -4.973 -8.085 4.101 1.00 98.56 214 LEU A C 1
ATOM 1617 O O . LEU A 1 214 ? -3.870 -8.621 4.165 1.00 98.56 214 LEU A O 1
ATOM 1621 N N . LEU A 1 215 ? -5.246 -7.107 3.243 1.00 98.50 215 LEU A N 1
ATOM 1622 C CA . LEU A 1 215 ? -4.305 -6.580 2.253 1.00 98.50 215 LEU A CA 1
ATOM 1623 C C . LEU A 1 215 ? -3.410 -5.482 2.839 1.00 98.50 215 LEU A C 1
ATOM 1625 O O . LEU A 1 215 ? -2.327 -5.235 2.322 1.00 98.50 215 LEU A O 1
ATOM 1629 N N . GLY A 1 216 ? -3.866 -4.814 3.898 1.00 98.12 216 GLY A N 1
ATOM 1630 C CA . GLY A 1 216 ? -3.097 -3.824 4.642 1.00 98.12 216 GLY A CA 1
ATOM 1631 C C . GLY A 1 216 ? -3.977 -2.871 5.440 1.00 98.12 216 GLY A C 1
ATOM 1632 O O . GLY A 1 216 ? -5.203 -2.887 5.328 1.00 98.12 2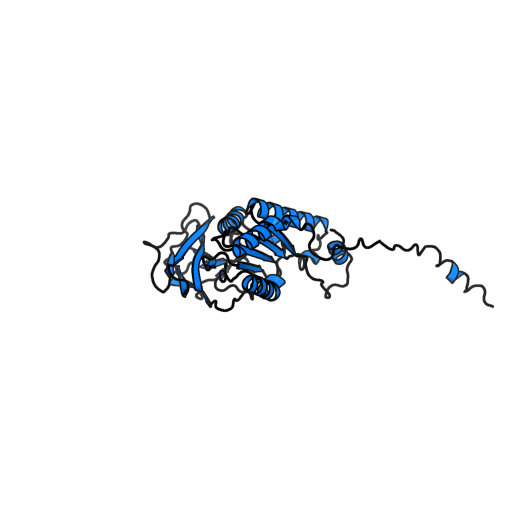16 GLY A O 1
ATOM 1633 N N . ILE A 1 217 ? -3.317 -2.058 6.254 1.00 98.69 217 ILE A N 1
ATOM 1634 C CA . ILE A 1 217 ? -3.896 -1.010 7.084 1.00 98.69 217 ILE A CA 1
ATOM 1635 C C . ILE A 1 217 ? -3.182 0.296 6.727 1.00 98.69 217 ILE A C 1
ATOM 1637 O O . ILE A 1 217 ? -1.952 0.344 6.692 1.00 98.69 217 ILE A O 1
ATOM 1641 N N . VAL A 1 218 ? -3.944 1.340 6.436 1.00 98.69 218 VAL A N 1
ATOM 1642 C CA . VAL A 1 218 ? -3.448 2.706 6.254 1.00 98.69 218 VAL A CA 1
ATOM 1643 C C . VAL A 1 218 ? -3.620 3.449 7.570 1.00 98.69 218 VAL A C 1
ATOM 1645 O O . VAL A 1 218 ? -4.654 3.290 8.209 1.00 98.69 218 VAL A O 1
ATOM 1648 N N . ALA A 1 219 ? -2.632 4.256 7.952 1.00 98.31 219 ALA A N 1
ATOM 1649 C CA . ALA A 1 219 ? -2.777 5.250 9.009 1.00 98.31 219 ALA A CA 1
ATOM 1650 C C . ALA A 1 219 ? -2.223 6.598 8.538 1.00 98.31 219 ALA A C 1
ATOM 1652 O O . ALA A 1 219 ? -1.101 6.661 8.025 1.00 98.31 219 ALA A O 1
ATOM 1653 N N . GLU A 1 220 ? -3.008 7.659 8.691 1.00 97.88 220 GLU A N 1
ATOM 1654 C CA . GLU A 1 220 ? -2.665 9.008 8.236 1.00 97.88 220 GLU A CA 1
ATOM 1655 C C . GLU A 1 220 ? -3.079 10.083 9.247 1.00 97.88 220 GLU A C 1
ATOM 1657 O O . GLU A 1 220 ? -3.996 9.900 10.048 1.00 97.88 220 GLU A O 1
ATOM 1662 N N . HIS A 1 221 ? -2.408 11.228 9.164 1.00 97.31 221 HIS A N 1
ATOM 1663 C CA . HIS A 1 221 ? -2.912 12.491 9.689 1.00 97.31 221 HIS A CA 1
ATOM 1664 C C . HIS A 1 221 ? -3.765 13.144 8.591 1.00 97.31 221 HIS A C 1
ATOM 1666 O O . HIS A 1 221 ? -3.284 13.308 7.467 1.00 97.31 221 HIS A O 1
ATOM 1672 N N . LEU A 1 222 ? -4.994 13.562 8.899 1.00 94.94 222 LEU A N 1
ATOM 1673 C CA . LEU A 1 222 ? -5.895 14.326 8.024 1.00 94.94 222 LEU A CA 1
ATOM 1674 C C . LEU A 1 222 ? -5.401 15.766 7.873 1.00 94.94 222 LEU A C 1
ATOM 1676 O O . LEU A 1 222 ? -6.015 16.733 8.323 1.00 94.94 222 LEU A O 1
ATOM 1680 N N . THR A 1 223 ? -4.232 15.896 7.263 1.00 94.56 223 THR A N 1
ATOM 1681 C CA . THR A 1 223 ? -3.546 17.154 7.021 1.00 94.56 223 THR A CA 1
ATOM 1682 C C . THR A 1 223 ? -3.015 17.167 5.591 1.00 94.56 223 THR A C 1
ATOM 1684 O O . THR A 1 223 ? -2.713 16.109 5.027 1.00 94.56 223 THR A O 1
ATOM 1687 N N . PRO A 1 224 ? -2.850 18.348 4.973 1.00 94.88 224 PRO A N 1
ATOM 1688 C CA . PRO A 1 224 ? -2.325 18.461 3.620 1.00 94.88 224 PRO A CA 1
ATOM 1689 C C . PRO A 1 224 ? -0.798 18.310 3.586 1.00 94.88 224 PRO A C 1
ATOM 1691 O O . PRO A 1 224 ? -0.087 19.174 3.084 1.00 94.88 224 PRO A O 1
ATOM 1694 N N . ALA A 1 225 ? -0.303 17.207 4.136 1.00 97.00 225 ALA A N 1
ATOM 1695 C CA . ALA A 1 225 ? 1.102 16.851 4.285 1.00 97.00 225 ALA A CA 1
ATOM 1696 C C . ALA A 1 225 ? 1.430 15.569 3.491 1.00 97.00 225 ALA A C 1
ATOM 1698 O O . ALA A 1 225 ? 0.611 15.093 2.702 1.00 97.00 225 ALA A O 1
ATOM 1699 N N . ILE A 1 226 ? 2.634 15.010 3.639 1.00 98.19 226 ILE A N 1
ATOM 1700 C CA . ILE A 1 226 ? 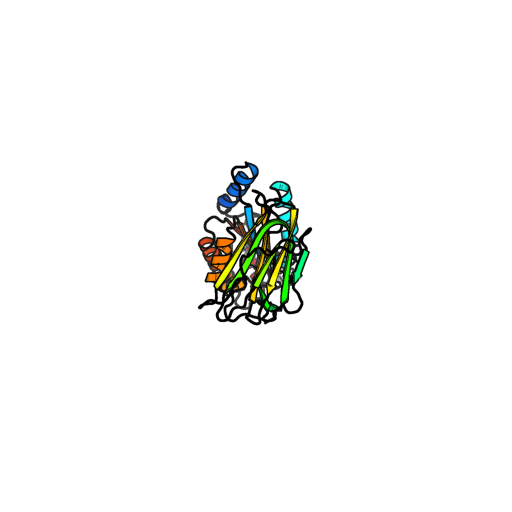3.096 13.886 2.811 1.00 98.19 226 ILE A CA 1
ATOM 1701 C C . ILE A 1 226 ? 2.805 12.538 3.461 1.00 98.19 226 ILE A C 1
ATOM 1703 O O . ILE A 1 226 ? 3.355 12.213 4.516 1.00 98.19 226 ILE A O 1
ATOM 1707 N N . ALA A 1 227 ? 2.048 11.707 2.743 1.00 97.81 227 ALA A N 1
ATOM 1708 C CA . ALA A 1 227 ? 1.939 10.276 2.996 1.00 97.81 227 ALA A CA 1
ATOM 1709 C C . ALA A 1 227 ? 2.690 9.507 1.900 1.00 97.81 227 ALA A C 1
ATOM 1711 O O . ALA A 1 227 ? 2.529 9.768 0.704 1.00 97.81 227 ALA A O 1
ATOM 1712 N N . TYR A 1 228 ? 3.533 8.556 2.299 1.00 98.31 228 TYR A N 1
ATOM 1713 C CA . TYR A 1 228 ? 4.438 7.861 1.381 1.00 98.31 228 TYR A CA 1
ATOM 1714 C C . TYR A 1 228 ? 4.324 6.350 1.536 1.00 98.31 228 TYR A C 1
ATOM 1716 O O . TYR A 1 228 ? 4.808 5.791 2.515 1.00 98.31 228 TYR A O 1
ATOM 1724 N N . ASP A 1 229 ? 3.742 5.660 0.570 1.00 98.38 229 ASP A N 1
ATOM 1725 C CA . ASP A 1 229 ? 3.598 4.210 0.581 1.00 98.38 229 ASP A CA 1
ATOM 1726 C C . ASP A 1 229 ? 4.786 3.522 -0.095 1.00 98.38 229 ASP A C 1
ATOM 1728 O O . ASP A 1 229 ? 5.268 3.954 -1.145 1.00 98.38 229 ASP A O 1
ATOM 1732 N N . VAL A 1 230 ? 5.251 2.427 0.508 1.00 97.81 230 VAL A N 1
ATOM 1733 C CA . VAL A 1 230 ? 6.411 1.662 0.037 1.00 97.81 230 VAL A CA 1
ATOM 1734 C C . VAL A 1 230 ? 5.956 0.254 -0.332 1.00 97.81 230 VAL A C 1
ATOM 1736 O O . VAL A 1 230 ? 5.672 -0.566 0.539 1.00 97.81 230 VAL A O 1
ATOM 1739 N N . PHE A 1 231 ? 5.905 -0.028 -1.631 1.00 97.94 231 PHE A N 1
ATOM 1740 C CA . PHE A 1 231 ? 5.458 -1.293 -2.218 1.00 97.94 231 PHE A CA 1
ATOM 1741 C C . PHE A 1 231 ? 6.624 -2.007 -2.906 1.00 97.94 231 PHE A C 1
ATOM 1743 O O . PHE A 1 231 ? 6.638 -2.235 -4.117 1.00 97.94 231 PHE A O 1
ATOM 1750 N N . GLY A 1 232 ? 7.644 -2.320 -2.107 1.00 96.81 232 GLY A N 1
ATOM 1751 C CA . GLY A 1 232 ? 8.815 -3.070 -2.544 1.00 96.81 232 GLY A CA 1
ATOM 1752 C C . GLY A 1 232 ? 8.677 -4.560 -2.262 1.00 96.81 232 GLY A C 1
ATOM 1753 O O . GLY A 1 232 ? 8.275 -4.944 -1.165 1.00 96.81 232 GLY A O 1
ATOM 1754 N N . ILE A 1 233 ? 9.074 -5.404 -3.216 1.00 96.69 233 ILE A N 1
ATOM 1755 C CA . ILE A 1 233 ? 9.176 -6.856 -3.019 1.00 96.69 233 ILE A CA 1
ATOM 1756 C C . ILE A 1 233 ? 10.571 -7.324 -3.430 1.00 96.69 233 ILE A C 1
ATOM 1758 O O . ILE A 1 233 ? 11.005 -7.113 -4.563 1.00 96.69 233 ILE A O 1
ATOM 1762 N N . ASN A 1 234 ? 11.261 -8.020 -2.524 1.00 94.75 234 ASN A N 1
ATOM 1763 C CA . ASN A 1 234 ? 12.581 -8.584 -2.802 1.00 94.75 234 ASN A CA 1
ATOM 1764 C C . ASN A 1 234 ? 12.574 -9.478 -4.053 1.00 94.75 234 ASN A C 1
ATOM 1766 O O . ASN A 1 234 ? 11.751 -10.388 -4.173 1.00 94.75 234 ASN A O 1
ATOM 1770 N N . GLY A 1 235 ? 13.503 -9.212 -4.978 1.00 91.88 235 GLY A N 1
ATOM 1771 C CA . GLY A 1 235 ? 13.657 -9.968 -6.226 1.00 91.88 235 GLY A CA 1
ATOM 1772 C C . GLY A 1 235 ? 12.507 -9.806 -7.226 1.00 91.88 235 GLY A C 1
ATOM 1773 O O . GLY A 1 235 ? 12.418 -10.579 -8.178 1.00 91.88 235 GLY A O 1
ATOM 1774 N N . ALA A 1 236 ? 11.591 -8.856 -7.016 1.00 94.75 236 ALA A N 1
ATOM 1775 C CA . ALA A 1 236 ? 10.484 -8.655 -7.937 1.00 94.75 236 ALA A CA 1
ATOM 1776 C C . ALA A 1 236 ? 10.930 -8.038 -9.266 1.00 94.75 236 ALA A C 1
ATOM 1778 O O . ALA A 1 236 ? 11.854 -7.230 -9.336 1.00 94.75 236 ALA A O 1
ATOM 1779 N N . ARG A 1 237 ? 10.197 -8.421 -10.307 1.00 95.50 237 ARG A N 1
ATOM 1780 C CA . ARG A 1 237 ? 10.195 -7.829 -11.642 1.00 95.50 237 ARG A CA 1
ATOM 1781 C C . ARG A 1 237 ? 8.885 -7.056 -11.816 1.00 95.50 237 ARG A C 1
ATOM 1783 O O . ARG A 1 237 ? 7.873 -7.419 -11.208 1.00 95.50 237 ARG A O 1
ATOM 1790 N N . ALA A 1 238 ? 8.867 -6.048 -12.675 1.00 96.12 238 ALA A N 1
ATOM 1791 C CA . ALA A 1 238 ? 7.709 -5.212 -12.967 1.00 96.12 238 ALA A CA 1
ATOM 1792 C C . ALA A 1 238 ? 6.522 -6.029 -13.508 1.00 96.12 238 ALA A C 1
ATOM 1794 O O . ALA A 1 238 ? 5.369 -5.735 -13.195 1.00 96.12 238 ALA A O 1
ATOM 1795 N N . ASN A 1 239 ? 6.783 -7.112 -14.255 1.00 95.12 239 ASN A N 1
ATOM 1796 C CA . ASN A 1 239 ? 5.742 -8.003 -14.788 1.00 95.12 239 ASN A CA 1
ATOM 1797 C C . ASN A 1 239 ? 4.853 -8.633 -13.701 1.00 95.12 239 ASN A C 1
ATOM 1799 O O . ASN A 1 239 ? 3.707 -8.989 -13.982 1.00 95.12 239 ASN A O 1
ATOM 1803 N N . ARG A 1 240 ? 5.319 -8.691 -12.447 1.00 95.50 240 ARG A N 1
ATOM 1804 C CA . ARG A 1 240 ? 4.525 -9.151 -11.306 1.00 95.50 240 ARG A CA 1
ATOM 1805 C C . ARG A 1 240 ? 3.254 -8.319 -11.127 1.00 95.50 240 ARG A C 1
ATOM 1807 O O . ARG A 1 240 ? 2.203 -8.895 -10.860 1.00 95.50 240 ARG A O 1
ATOM 1814 N N . ILE A 1 241 ? 3.324 -7.004 -11.361 1.00 97.12 241 ILE A N 1
ATOM 1815 C CA . ILE A 1 241 ? 2.168 -6.091 -11.307 1.00 97.12 241 ILE A CA 1
ATOM 1816 C C . ILE A 1 241 ? 1.091 -6.529 -12.305 1.00 97.12 241 ILE A C 1
ATOM 1818 O O . ILE A 1 241 ? -0.103 -6.477 -12.005 1.00 97.12 241 ILE A O 1
ATOM 1822 N N . LEU A 1 242 ? 1.498 -6.993 -13.491 1.00 96.44 242 LEU A N 1
ATOM 1823 C CA . LEU A 1 242 ? 0.570 -7.446 -14.527 1.00 96.44 242 LEU A CA 1
ATOM 1824 C C . LEU A 1 242 ? -0.081 -8.795 -14.198 1.00 96.44 242 LEU A C 1
ATOM 1826 O O . LEU A 1 242 ? -1.176 -9.057 -14.696 1.00 96.44 242 LEU A O 1
ATOM 1830 N N . GLY A 1 243 ? 0.571 -9.618 -13.370 1.00 95.75 243 GLY A N 1
ATOM 1831 C CA . GLY A 1 243 ? 0.062 -10.909 -12.900 1.00 95.75 243 GLY A CA 1
ATOM 1832 C C . GLY A 1 243 ? -0.939 -10.814 -11.744 1.00 95.75 243 GLY A C 1
ATOM 1833 O O . GLY A 1 243 ? -1.638 -11.784 -11.457 1.00 95.75 243 GLY A O 1
ATOM 1834 N N . TRP A 1 244 ? -1.041 -9.661 -11.080 1.00 97.31 244 TRP A N 1
ATOM 1835 C CA . TRP A 1 244 ? -2.052 -9.435 -10.047 1.00 97.31 244 TRP A CA 1
ATOM 1836 C C . TRP A 1 244 ? -3.455 -9.293 -10.636 1.00 97.31 244 TRP A C 1
ATOM 1838 O O . TRP A 1 244 ? -3.645 -9.019 -11.825 1.00 97.31 244 TRP A O 1
ATOM 1848 N N . ASN A 1 245 ? -4.466 -9.434 -9.785 1.00 97.88 245 ASN A N 1
ATOM 1849 C CA . ASN A 1 245 ? -5.841 -9.154 -10.161 1.00 97.88 245 ASN A CA 1
ATOM 1850 C C . ASN A 1 245 ? -6.014 -7.671 -10.519 1.00 97.88 245 ASN A C 1
ATOM 1852 O O . ASN A 1 245 ? -6.005 -6.796 -9.652 1.00 97.88 245 ASN A O 1
ATOM 1856 N N . GLN A 1 246 ? -6.197 -7.385 -11.807 1.00 97.38 246 GLN A N 1
ATOM 1857 C CA . GLN A 1 246 ? -6.187 -6.011 -12.311 1.00 97.38 246 GLN A CA 1
ATOM 1858 C C . GLN A 1 246 ? -7.389 -5.190 -11.850 1.00 97.38 246 GLN A C 1
ATOM 1860 O O . GLN A 1 246 ? -7.250 -3.991 -11.614 1.00 97.38 246 GLN A O 1
ATOM 1865 N N . ALA A 1 247 ? -8.554 -5.821 -11.680 1.00 97.62 247 ALA A N 1
ATOM 1866 C CA . ALA A 1 247 ? -9.741 -5.139 -11.177 1.00 97.62 247 ALA A CA 1
ATOM 1867 C C . ALA A 1 247 ? -9.538 -4.706 -9.717 1.00 97.62 247 ALA A C 1
ATOM 1869 O O . ALA A 1 247 ? -9.783 -3.549 -9.379 1.00 97.62 247 ALA A O 1
ATOM 1870 N N . ALA A 1 248 ? -9.016 -5.605 -8.877 1.00 98.25 248 ALA A N 1
ATOM 1871 C CA . ALA A 1 248 ? -8.729 -5.300 -7.481 1.00 98.25 248 ALA A CA 1
ATOM 1872 C C . ALA A 1 248 ? -7.597 -4.274 -7.325 1.00 98.25 248 ALA A C 1
ATOM 1874 O O . ALA A 1 248 ? -7.743 -3.333 -6.551 1.00 98.25 248 ALA A O 1
ATOM 1875 N N . LEU A 1 249 ? -6.504 -4.397 -8.087 1.00 98.31 249 LEU A N 1
ATOM 1876 C CA . LEU A 1 249 ? -5.412 -3.419 -8.059 1.00 98.31 249 LEU A CA 1
ATOM 1877 C C . LEU A 1 249 ? -5.888 -2.030 -8.503 1.00 98.31 249 LEU A C 1
ATOM 1879 O O . LEU A 1 249 ? -5.564 -1.033 -7.865 1.00 98.31 249 LEU A O 1
ATOM 1883 N N . THR A 1 250 ? -6.700 -1.964 -9.561 1.00 98.31 250 THR A N 1
ATOM 1884 C CA . THR A 1 250 ? -7.298 -0.704 -10.025 1.00 98.31 250 THR A CA 1
ATOM 1885 C C . THR A 1 250 ? -8.187 -0.088 -8.948 1.00 98.31 250 THR A C 1
ATOM 1887 O O . THR A 1 250 ? -8.114 1.119 -8.734 1.00 98.31 250 THR A O 1
ATOM 1890 N N . LYS A 1 251 ? -9.008 -0.896 -8.256 1.00 98.44 251 LYS A N 1
ATOM 1891 C CA . LYS A 1 251 ? -9.824 -0.429 -7.124 1.00 98.44 251 LYS A CA 1
ATOM 1892 C C . LYS A 1 251 ? -8.939 0.126 -6.006 1.00 98.44 251 LYS A C 1
ATOM 1894 O O . LYS A 1 251 ? -9.150 1.262 -5.608 1.00 98.44 251 LYS A O 1
ATOM 1899 N N . ALA A 1 252 ? -7.904 -0.609 -5.594 1.00 98.38 252 ALA A N 1
ATOM 1900 C CA . ALA A 1 252 ? -6.980 -0.166 -4.550 1.00 98.38 252 ALA A CA 1
ATOM 1901 C C . ALA A 1 252 ? -6.290 1.163 -4.891 1.00 98.38 252 ALA A C 1
ATOM 1903 O O . ALA A 1 252 ? -6.232 2.053 -4.055 1.00 98.38 252 ALA A O 1
ATOM 1904 N N . ILE A 1 253 ? -5.787 1.318 -6.120 1.00 98.62 253 ILE A N 1
ATOM 1905 C CA . ILE A 1 253 ? -5.130 2.560 -6.559 1.00 98.62 253 ILE A CA 1
ATOM 1906 C C . ILE A 1 253 ? -6.129 3.726 -6.596 1.00 98.62 253 ILE A C 1
ATOM 1908 O O . ILE A 1 253 ? -5.780 4.837 -6.205 1.00 98.62 253 ILE A O 1
ATOM 1912 N N . LYS A 1 254 ? -7.368 3.487 -7.046 1.00 98.38 254 LYS A N 1
ATOM 1913 C CA . LYS A 1 254 ? -8.426 4.509 -7.057 1.00 98.38 254 LYS A CA 1
ATOM 1914 C C . LYS A 1 254 ? -8.786 4.976 -5.653 1.00 98.38 254 LYS A C 1
ATOM 1916 O O . LYS A 1 254 ? -8.881 6.176 -5.437 1.00 98.38 254 LYS A O 1
ATOM 1921 N N . GLU A 1 255 ? -8.968 4.038 -4.729 1.00 97.62 255 GLU A N 1
ATOM 1922 C CA . GLU A 1 255 ? -9.323 4.330 -3.336 1.00 97.62 255 GLU A CA 1
ATOM 1923 C C . GLU A 1 255 ? -8.188 5.034 -2.613 1.00 97.62 255 GLU A C 1
ATOM 1925 O O . GLU A 1 255 ? -8.407 6.067 -1.990 1.00 97.62 255 GLU A O 1
ATOM 1930 N N . ARG A 1 256 ? -6.953 4.569 -2.827 1.00 97.75 256 ARG A N 1
ATOM 1931 C CA . ARG A 1 256 ? -5.767 5.219 -2.278 1.00 97.75 256 ARG A CA 1
ATOM 1932 C C . ARG A 1 256 ? -5.555 6.638 -2.816 1.00 97.75 256 ARG A C 1
ATOM 1934 O O . ARG A 1 256 ? -4.902 7.443 -2.160 1.00 97.75 256 ARG A O 1
ATOM 1941 N N . ASN A 1 257 ? -6.093 6.945 -4.000 1.00 97.75 257 ASN A N 1
ATOM 1942 C CA . ASN A 1 257 ? -6.103 8.273 -4.617 1.00 97.75 257 ASN A CA 1
ATOM 1943 C C . ASN A 1 257 ? -4.722 8.980 -4.605 1.00 97.75 257 ASN A C 1
ATOM 1945 O O . ASN A 1 257 ? -4.572 10.053 -4.008 1.00 97.75 257 ASN A O 1
ATOM 1949 N N . PRO A 1 258 ? -3.682 8.385 -5.224 1.00 98.62 258 PRO A N 1
ATOM 1950 C CA . PRO A 1 258 ? -2.332 8.933 -5.189 1.00 98.62 258 PRO A CA 1
ATOM 1951 C C . PRO A 1 258 ? -2.183 10.207 -6.030 1.00 98.62 258 PRO A C 1
ATOM 1953 O O . PRO A 1 258 ? -2.821 10.382 -7.068 1.00 98.62 258 PRO A O 1
ATOM 1956 N N . ASN A 1 259 ? -1.246 11.066 -5.629 1.00 98.75 259 ASN A N 1
ATOM 1957 C CA . ASN A 1 259 ? -0.785 12.218 -6.407 1.00 98.75 259 ASN A CA 1
ATOM 1958 C C . ASN A 1 259 ? 0.469 11.902 -7.233 1.00 98.75 259 ASN A C 1
ATOM 1960 O O . ASN A 1 259 ? 0.708 12.541 -8.259 1.00 98.75 259 ASN A O 1
ATOM 1964 N N . LEU A 1 260 ? 1.258 10.918 -6.800 1.00 98.88 260 LEU A N 1
ATOM 1965 C CA . LEU A 1 260 ? 2.430 10.422 -7.513 1.00 98.88 260 LEU A CA 1
ATOM 1966 C C . LEU A 1 260 ? 2.509 8.901 -7.401 1.00 98.88 260 LEU A C 1
ATOM 1968 O O . LEU A 1 260 ? 2.394 8.350 -6.309 1.00 98.88 260 LEU A O 1
ATOM 1972 N N . ILE A 1 261 ? 2.768 8.238 -8.524 1.00 98.88 261 ILE A N 1
ATOM 1973 C CA . ILE A 1 261 ? 3.147 6.825 -8.560 1.00 98.88 261 ILE A CA 1
ATOM 1974 C C . ILE A 1 261 ? 4.580 6.724 -9.086 1.00 98.88 261 ILE A C 1
ATOM 1976 O O . ILE A 1 261 ? 4.877 7.210 -10.177 1.00 98.88 261 ILE A O 1
ATOM 1980 N N . ILE A 1 262 ? 5.468 6.102 -8.315 1.00 98.75 262 ILE A N 1
ATOM 1981 C CA . ILE A 1 262 ? 6.860 5.840 -8.689 1.00 98.75 262 ILE A CA 1
ATOM 1982 C C . ILE A 1 262 ? 7.001 4.357 -9.041 1.00 98.75 262 ILE A C 1
ATOM 1984 O O . ILE A 1 262 ? 6.549 3.498 -8.283 1.00 98.75 262 ILE A O 1
ATOM 1988 N N . ILE A 1 263 ? 7.622 4.065 -10.183 1.00 98.50 263 ILE A N 1
ATOM 1989 C CA . ILE A 1 263 ? 7.897 2.710 -10.675 1.00 98.50 263 ILE A CA 1
ATOM 1990 C C . ILE A 1 263 ? 9.417 2.524 -10.715 1.00 98.50 263 ILE A C 1
ATOM 1992 O O . ILE A 1 263 ? 10.077 3.116 -11.567 1.00 98.50 263 ILE A O 1
ATOM 1996 N N . ALA A 1 264 ? 9.962 1.720 -9.803 1.00 97.12 264 ALA A N 1
ATOM 1997 C CA . ALA A 1 264 ? 11.395 1.483 -9.626 1.00 97.12 264 ALA A CA 1
ATOM 1998 C C . ALA A 1 264 ? 11.732 -0.015 -9.757 1.00 97.12 264 ALA A C 1
ATOM 2000 O O . ALA A 1 264 ? 11.908 -0.728 -8.767 1.00 97.12 264 ALA A O 1
ATOM 2001 N N . TYR A 1 265 ? 11.792 -0.488 -11.002 1.00 96.00 265 TYR A N 1
ATOM 2002 C CA . TYR A 1 265 ? 12.161 -1.859 -11.379 1.00 96.00 265 TYR A CA 1
ATOM 2003 C C . TYR A 1 265 ? 13.255 -1.838 -12.460 1.00 96.00 265 TYR A C 1
ATOM 2005 O O . TYR A 1 265 ? 13.664 -0.769 -12.918 1.00 96.00 265 TYR A O 1
ATOM 2013 N N . GLY A 1 266 ? 13.714 -3.013 -12.894 1.00 91.62 266 GLY A N 1
ATOM 2014 C CA . GLY A 1 266 ? 14.669 -3.176 -13.992 1.00 91.62 266 GLY A CA 1
ATOM 2015 C C . GLY A 1 266 ? 15.925 -3.942 -13.587 1.00 91.62 266 GLY A C 1
ATOM 2016 O O . GLY A 1 266 ? 16.544 -4.595 -14.423 1.00 91.62 266 GLY A O 1
ATOM 2017 N N . THR A 1 267 ? 16.287 -3.918 -12.300 1.00 87.81 267 THR A N 1
ATOM 2018 C CA . THR A 1 267 ? 17.503 -4.562 -11.777 1.00 87.81 267 THR A CA 1
ATOM 2019 C C . THR A 1 267 ? 17.490 -6.065 -12.027 1.00 87.81 267 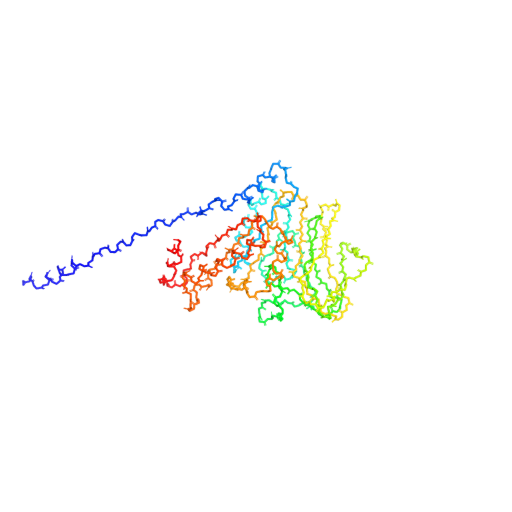THR A C 1
ATOM 2021 O O . THR A 1 267 ? 18.517 -6.653 -12.372 1.00 87.81 267 THR A O 1
ATOM 2024 N N . ASN A 1 268 ? 16.329 -6.694 -11.832 1.00 90.25 268 ASN A N 1
ATOM 2025 C CA . ASN A 1 268 ? 16.165 -8.128 -12.004 1.00 90.25 268 ASN A CA 1
ATOM 2026 C C . ASN A 1 268 ? 15.952 -8.454 -13.483 1.00 90.25 268 ASN A C 1
ATOM 2028 O O . ASN A 1 268 ? 16.540 -9.416 -13.969 1.00 90.25 268 ASN A O 1
ATOM 2032 N N . GLU A 1 269 ? 15.159 -7.661 -14.211 1.00 90.50 269 GLU A N 1
ATOM 2033 C CA . GLU A 1 269 ? 14.778 -7.838 -15.628 1.00 90.50 269 GLU A CA 1
ATOM 2034 C C . GLU A 1 269 ? 15.978 -8.068 -16.541 1.00 90.50 269 GLU A C 1
ATOM 2036 O O . GLU A 1 269 ? 15.920 -8.915 -17.424 1.00 90.50 269 GLU A O 1
ATOM 2041 N N . LEU A 1 270 ? 17.104 -7.421 -16.245 1.00 83.69 270 LEU A N 1
ATOM 2042 C CA . LEU A 1 270 ? 18.371 -7.582 -16.962 1.00 83.69 270 LEU A CA 1
ATOM 2043 C C . LEU A 1 270 ? 18.902 -9.024 -17.037 1.00 83.69 270 LEU A C 1
ATOM 2045 O O . LEU A 1 270 ? 19.702 -9.327 -17.926 1.00 83.69 270 LEU A O 1
ATOM 2049 N N . THR A 1 271 ? 18.500 -9.899 -16.112 1.00 82.69 271 THR A N 1
ATOM 2050 C CA . THR A 1 271 ? 18.908 -11.310 -16.093 1.00 82.69 271 THR A CA 1
ATOM 2051 C C . THR A 1 271 ? 17.926 -12.248 -16.793 1.00 82.69 271 THR A C 1
ATOM 2053 O O . THR A 1 271 ? 18.198 -13.444 -16.832 1.00 82.69 271 THR A O 1
ATOM 2056 N N . ASP A 1 272 ? 16.813 -11.748 -17.344 1.00 84.56 272 ASP A N 1
ATOM 2057 C CA . ASP A 1 272 ? 15.889 -12.582 -18.122 1.00 84.56 272 ASP A CA 1
ATOM 2058 C C . ASP A 1 272 ? 16.475 -12.913 -19.504 1.00 84.56 272 ASP A C 1
ATOM 2060 O O . ASP A 1 272 ? 17.079 -12.071 -20.181 1.00 84.56 272 ASP A O 1
ATOM 2064 N N . ASP A 1 273 ? 16.305 -14.160 -19.945 1.00 84.12 273 ASP A N 1
ATOM 2065 C CA . ASP A 1 273 ? 16.875 -14.644 -21.207 1.00 84.12 273 ASP A CA 1
ATOM 2066 C C . ASP A 1 273 ? 16.294 -13.906 -22.424 1.00 84.12 273 ASP A C 1
ATOM 2068 O O . ASP A 1 273 ? 17.042 -13.544 -23.340 1.00 84.12 273 ASP A O 1
ATOM 2072 N N . ASP A 1 274 ? 14.990 -13.623 -22.391 1.00 83.88 274 ASP A N 1
ATOM 2073 C CA . ASP A 1 274 ? 14.192 -12.928 -23.409 1.00 83.88 274 ASP A CA 1
ATOM 2074 C C . ASP A 1 274 ? 14.173 -11.397 -23.244 1.00 83.88 274 ASP A C 1
ATOM 2076 O O . ASP A 1 274 ? 13.453 -10.682 -23.953 1.00 83.88 274 ASP A O 1
ATOM 2080 N N . TRP A 1 275 ? 14.984 -10.866 -22.327 1.00 89.00 275 TRP A N 1
ATOM 2081 C CA . TRP A 1 275 ? 15.063 -9.433 -22.101 1.00 89.00 275 TRP A CA 1
ATOM 2082 C C . TRP A 1 275 ? 15.633 -8.681 -23.313 1.00 89.00 275 TRP A C 1
ATOM 2084 O O . TRP A 1 275 ? 16.703 -9.003 -23.839 1.00 89.00 275 TRP A O 1
ATOM 2094 N N . THR A 1 276 ? 14.942 -7.608 -23.706 1.00 88.38 276 THR A N 1
ATOM 2095 C CA . THR A 1 276 ? 15.389 -6.594 -24.668 1.00 88.38 276 THR A CA 1
ATOM 2096 C C . THR A 1 276 ? 14.898 -5.220 -24.210 1.00 88.38 276 THR A C 1
ATOM 2098 O O . THR A 1 276 ? 13.915 -5.126 -23.473 1.00 88.38 276 THR A O 1
ATOM 2101 N N . ALA A 1 277 ? 15.519 -4.140 -24.690 1.00 87.69 277 ALA A N 1
ATOM 2102 C CA . ALA A 1 277 ? 15.020 -2.792 -24.419 1.00 87.69 277 ALA A CA 1
ATOM 2103 C C . ALA A 1 277 ? 13.558 -2.614 -24.873 1.00 87.69 277 ALA A C 1
ATOM 2105 O O . ALA A 1 277 ? 12.736 -2.128 -24.105 1.00 87.69 277 ALA A O 1
ATOM 2106 N N . ALA A 1 278 ? 13.211 -3.109 -26.067 1.00 91.25 278 ALA A N 1
ATOM 2107 C CA . ALA A 1 278 ? 11.853 -3.028 -26.605 1.00 91.25 278 ALA A CA 1
ATOM 2108 C C . ALA A 1 278 ? 10.829 -3.833 -25.781 1.00 91.25 278 ALA A C 1
ATOM 2110 O O . ALA A 1 278 ? 9.708 -3.372 -25.565 1.00 91.25 278 ALA A O 1
ATOM 2111 N N . SER A 1 279 ? 11.190 -5.027 -25.293 1.00 91.56 279 SER A N 1
ATOM 2112 C CA . SER A 1 279 ? 10.289 -5.815 -24.437 1.00 91.56 279 SER A CA 1
ATOM 2113 C C . SER A 1 279 ? 10.098 -5.167 -23.066 1.00 91.56 279 SER A C 1
ATOM 2115 O O . SER A 1 279 ? 8.984 -5.178 -22.538 1.00 91.56 279 SER A O 1
ATOM 2117 N N . TYR A 1 280 ? 11.140 -4.537 -22.517 1.00 93.12 280 TYR A N 1
ATOM 2118 C CA . TYR A 1 280 ? 11.044 -3.789 -21.266 1.00 93.12 280 TYR A CA 1
ATOM 2119 C C . TYR A 1 280 ? 10.235 -2.492 -21.416 1.00 93.12 280 TYR A C 1
ATOM 2121 O O . TYR A 1 280 ? 9.386 -2.197 -20.574 1.00 93.12 280 TYR A O 1
ATOM 2129 N N . GLU A 1 281 ? 10.418 -1.759 -22.516 1.00 94.00 281 GLU A N 1
ATOM 2130 C CA . GLU A 1 281 ? 9.613 -0.582 -22.856 1.00 94.00 281 GLU A CA 1
ATOM 2131 C C . GLU A 1 281 ? 8.128 -0.949 -22.975 1.00 94.00 281 GLU A C 1
ATOM 2133 O O . GLU A 1 281 ? 7.284 -0.325 -22.333 1.00 94.00 281 GLU A O 1
ATOM 2138 N N . ALA A 1 282 ? 7.795 -2.012 -23.717 1.00 95.94 282 ALA A N 1
ATOM 2139 C CA . ALA A 1 282 ? 6.418 -2.483 -23.865 1.00 95.94 282 ALA A CA 1
ATOM 2140 C C . ALA A 1 282 ? 5.792 -2.914 -22.524 1.00 95.94 282 ALA A C 1
ATOM 2142 O O . ALA A 1 282 ? 4.615 -2.636 -22.251 1.00 95.94 282 ALA A O 1
ATOM 2143 N N . LEU A 1 283 ? 6.584 -3.562 -21.663 1.00 95.69 283 LEU A N 1
ATOM 2144 C CA . LEU A 1 283 ? 6.182 -3.931 -20.307 1.00 95.69 283 LEU A CA 1
ATOM 2145 C C . LEU A 1 283 ? 5.841 -2.689 -19.472 1.00 95.69 283 LEU A C 1
ATOM 2147 O O . LEU A 1 283 ? 4.740 -2.603 -18.920 1.00 95.69 283 LEU A O 1
ATOM 2151 N N . LEU A 1 284 ? 6.752 -1.715 -19.401 1.00 96.75 284 LEU A N 1
ATOM 2152 C CA . LEU A 1 284 ? 6.537 -0.486 -18.640 1.00 96.75 284 LEU A CA 1
ATOM 2153 C C . LEU A 1 284 ? 5.389 0.345 -19.213 1.00 96.75 284 LEU A C 1
ATOM 2155 O O . LEU A 1 284 ? 4.557 0.817 -18.442 1.00 96.75 284 LEU A O 1
ATOM 2159 N N . ALA A 1 285 ? 5.274 0.467 -20.536 1.00 97.81 285 ALA A N 1
ATOM 2160 C CA . ALA A 1 285 ? 4.167 1.163 -21.188 1.00 97.81 285 ALA A CA 1
ATOM 2161 C C . ALA A 1 285 ? 2.810 0.571 -20.776 1.00 97.81 285 ALA A C 1
ATOM 2163 O O . ALA A 1 285 ? 1.886 1.313 -20.438 1.00 97.81 285 ALA A O 1
ATOM 2164 N N . THR A 1 286 ? 2.707 -0.760 -20.710 1.00 98.25 286 THR A N 1
ATOM 2165 C CA . THR A 1 286 ? 1.489 -1.445 -20.253 1.00 98.25 286 THR A CA 1
ATOM 2166 C C . THR A 1 286 ? 1.166 -1.117 -18.791 1.00 98.25 286 THR A C 1
ATOM 2168 O O . THR A 1 286 ? 0.012 -0.839 -18.458 1.00 98.25 286 THR A O 1
ATOM 2171 N N . ILE A 1 287 ? 2.168 -1.128 -17.904 1.00 98.38 287 ILE A N 1
ATOM 2172 C CA . ILE A 1 287 ? 1.985 -0.789 -16.481 1.00 98.38 287 ILE A CA 1
ATOM 2173 C C . ILE A 1 287 ? 1.572 0.679 -16.327 1.00 98.38 287 ILE A C 1
ATOM 2175 O O . ILE A 1 287 ? 0.598 0.975 -15.634 1.00 98.38 287 ILE A O 1
ATOM 2179 N N . ILE A 1 288 ? 2.260 1.591 -17.018 1.00 98.38 288 ILE A N 1
ATOM 2180 C CA . ILE A 1 288 ? 1.983 3.031 -17.002 1.00 98.38 288 ILE A CA 1
ATOM 2181 C C . ILE A 1 288 ? 0.551 3.299 -17.461 1.00 98.38 288 ILE A C 1
ATOM 2183 O O . ILE A 1 288 ? -0.175 4.001 -16.765 1.00 98.38 288 ILE A O 1
ATOM 2187 N N . GLN A 1 289 ? 0.103 2.703 -18.569 1.00 98.31 289 GLN A N 1
ATOM 2188 C CA . GLN A 1 289 ? -1.272 2.867 -19.057 1.00 98.31 289 GLN A CA 1
ATOM 2189 C C . GLN A 1 289 ? -2.310 2.404 -18.026 1.00 98.31 289 GLN A C 1
ATOM 2191 O O . GLN A 1 289 ? -3.309 3.090 -17.798 1.00 98.31 289 GLN A O 1
ATOM 2196 N N . ARG A 1 290 ? -2.069 1.269 -17.355 1.00 98.00 290 ARG A N 1
ATOM 2197 C CA . ARG A 1 290 ? -2.958 0.766 -16.293 1.00 98.00 290 ARG A CA 1
ATOM 2198 C C . ARG A 1 290 ? -3.003 1.717 -15.099 1.00 98.00 290 ARG A C 1
ATOM 2200 O O . ARG A 1 290 ? -4.085 2.016 -14.600 1.00 98.00 290 ARG A O 1
ATOM 2207 N N . PHE A 1 291 ? -1.855 2.236 -14.673 1.00 98.56 291 PHE A N 1
ATOM 2208 C CA . PHE A 1 291 ? -1.777 3.193 -13.569 1.00 98.56 291 PHE A CA 1
ATOM 2209 C C . PHE A 1 291 ? -2.385 4.553 -13.926 1.00 98.56 291 PHE A C 1
ATOM 2211 O O . PHE A 1 291 ? -3.087 5.122 -13.097 1.00 98.56 291 PHE A O 1
ATOM 2218 N N . GLN A 1 292 ? -2.228 5.037 -15.160 1.00 98.06 292 GLN A N 1
ATOM 2219 C CA . GLN A 1 292 ? -2.904 6.248 -15.647 1.00 98.06 292 GLN A CA 1
ATOM 2220 C C . GLN A 1 292 ? -4.425 6.083 -15.663 1.00 98.06 292 GLN A C 1
ATOM 2222 O O . GLN A 1 292 ? -5.147 6.996 -15.270 1.00 98.06 292 GLN A O 1
ATOM 2227 N N . ALA A 1 293 ? -4.923 4.918 -16.087 1.00 98.00 293 ALA A N 1
ATOM 2228 C CA . ALA A 1 293 ? -6.353 4.623 -16.075 1.00 98.00 293 ALA A CA 1
ATOM 2229 C C . ALA A 1 293 ? -6.915 4.503 -14.646 1.00 98.00 293 ALA A C 1
ATOM 2231 O O . ALA A 1 293 ? -8.061 4.881 -14.392 1.00 98.00 293 ALA A O 1
ATOM 2232 N N . ALA A 1 294 ? -6.119 3.980 -13.708 1.00 98.12 294 ALA A N 1
ATOM 2233 C CA . ALA A 1 294 ? -6.504 3.858 -12.308 1.00 98.12 294 ALA A CA 1
ATOM 2234 C C . ALA A 1 294 ? -6.446 5.202 -11.561 1.00 98.12 294 ALA A C 1
ATOM 2236 O O . ALA A 1 294 ? -7.375 5.522 -10.830 1.00 98.12 294 ALA A O 1
ATOM 2237 N N . ALA A 1 295 ? -5.409 6.011 -11.781 1.00 98.44 295 ALA A N 1
ATOM 2238 C CA . ALA A 1 295 ? -5.192 7.294 -11.117 1.00 98.44 295 ALA A CA 1
ATOM 2239 C C . ALA A 1 295 ? -4.909 8.410 -12.141 1.00 98.44 295 ALA A C 1
ATOM 2241 O O . ALA A 1 295 ? -3.780 8.892 -12.249 1.00 98.44 295 ALA A O 1
ATOM 2242 N N . PRO A 1 296 ? -5.926 8.890 -12.881 1.00 97.75 296 PRO A N 1
ATOM 2243 C CA . PRO A 1 296 ? -5.734 9.889 -13.937 1.00 97.75 296 PRO A CA 1
ATOM 2244 C C . PRO A 1 296 ? -5.241 11.248 -13.420 1.00 97.75 296 PRO A C 1
ATOM 2246 O O . PRO A 1 296 ? -4.780 12.075 -14.209 1.00 97.75 296 PRO A O 1
ATOM 2249 N N . GLN A 1 297 ? -5.337 11.506 -12.112 1.00 96.38 297 GLN A N 1
ATOM 2250 C CA . GLN A 1 297 ? -4.831 12.723 -11.471 1.00 96.38 297 GLN A CA 1
ATOM 2251 C C . GLN A 1 297 ? -3.409 12.574 -10.912 1.00 96.38 297 GLN A C 1
ATOM 2253 O O . GLN A 1 297 ? -2.792 13.583 -10.575 1.00 96.38 297 GLN A O 1
ATOM 2258 N N . ALA A 1 298 ? -2.864 11.357 -10.865 1.00 98.56 298 ALA A N 1
ATOM 2259 C CA . ALA A 1 298 ? -1.491 11.137 -10.446 1.00 98.56 298 ALA A CA 1
ATOM 2260 C C . ALA A 1 298 ? -0.513 11.515 -11.563 1.00 98.56 298 ALA A C 1
ATOM 2262 O O . ALA A 1 298 ? -0.746 11.260 -12.749 1.00 98.56 298 ALA A O 1
ATOM 2263 N N . SER A 1 299 ? 0.622 12.083 -11.174 1.00 98.75 299 SER A N 1
ATOM 2264 C CA . SER A 1 299 ? 1.827 12.005 -11.995 1.00 98.75 299 SER A CA 1
ATOM 2265 C C . SER A 1 299 ? 2.440 10.607 -11.870 1.00 98.75 299 SER A C 1
ATOM 2267 O O . SER A 1 299 ? 2.280 9.942 -10.846 1.00 98.75 299 SER A O 1
ATOM 2269 N N . ILE A 1 300 ? 3.164 10.159 -12.897 1.00 98.62 300 ILE A N 1
ATOM 2270 C CA . ILE A 1 300 ? 3.909 8.895 -12.862 1.00 98.62 300 ILE A CA 1
ATOM 2271 C C . ILE A 1 300 ? 5.381 9.193 -13.117 1.00 98.62 300 ILE A C 1
ATOM 2273 O O . ILE A 1 300 ? 5.712 9.889 -14.076 1.00 98.62 300 ILE A O 1
ATOM 2277 N N . LEU A 1 301 ? 6.245 8.661 -12.256 1.00 98.12 301 LEU A N 1
ATOM 2278 C CA . LEU A 1 301 ? 7.695 8.747 -12.372 1.00 98.12 301 LEU A CA 1
ATOM 2279 C C . LEU A 1 301 ? 8.271 7.341 -12.538 1.00 98.12 301 LEU A C 1
ATOM 2281 O O . LEU A 1 301 ? 8.095 6.488 -11.672 1.00 98.12 301 LEU A O 1
ATOM 2285 N N . VAL A 1 302 ? 8.990 7.109 -13.632 1.00 96.75 302 VAL A N 1
ATOM 2286 C CA . VAL A 1 302 ? 9.810 5.904 -13.788 1.00 96.75 302 VAL A CA 1
ATOM 2287 C C . VAL A 1 302 ? 11.194 6.205 -13.225 1.00 96.75 302 VAL A C 1
ATOM 2289 O O . VAL A 1 302 ? 11.814 7.201 -13.596 1.00 96.75 302 VAL A O 1
ATOM 2292 N N . PHE A 1 303 ? 11.657 5.365 -12.305 1.00 92.62 303 PHE A N 1
ATOM 2293 C CA . PHE A 1 303 ? 12.981 5.445 -11.703 1.00 92.62 303 PHE A CA 1
ATOM 2294 C C . PHE A 1 303 ? 13.837 4.312 -12.268 1.00 92.62 303 PHE A C 1
ATOM 2296 O O . PHE A 1 303 ? 13.549 3.137 -12.037 1.00 92.62 303 PHE A O 1
ATOM 2303 N N . ALA A 1 304 ? 14.856 4.674 -13.048 1.00 87.69 304 ALA A N 1
ATOM 2304 C CA . ALA A 1 304 ? 15.740 3.712 -13.691 1.00 87.69 304 ALA A CA 1
ATOM 2305 C C . ALA A 1 304 ? 16.493 2.860 -12.649 1.00 87.69 304 ALA A C 1
ATOM 2307 O O . ALA A 1 304 ? 16.823 3.365 -11.569 1.00 87.69 304 ALA A O 1
ATOM 2308 N N . PRO A 1 305 ? 16.776 1.581 -12.954 1.00 86.69 305 PRO A N 1
ATOM 2309 C CA . PRO A 1 305 ? 17.525 0.729 -12.045 1.00 86.69 305 PRO A CA 1
ATOM 2310 C C . PRO A 1 305 ? 18.954 1.266 -11.850 1.00 86.69 305 PRO A C 1
ATOM 2312 O O . PRO A 1 305 ? 19.513 1.875 -12.765 1.00 86.69 305 PRO A O 1
ATOM 2315 N N . PRO A 1 306 ? 19.565 1.045 -10.674 1.00 83.19 306 PRO A N 1
ATOM 2316 C CA . PRO A 1 306 ? 20.958 1.409 -10.449 1.00 83.19 306 PRO A CA 1
ATOM 2317 C C . PRO A 1 306 ? 21.913 0.532 -11.274 1.00 83.19 306 PRO A C 1
ATOM 2319 O O . PRO A 1 306 ? 21.572 -0.582 -11.681 1.00 83.19 306 PRO A O 1
ATOM 2322 N N . ASP A 1 307 ? 23.146 1.012 -11.453 1.00 78.69 307 ASP A N 1
ATOM 2323 C CA . ASP A 1 307 ? 24.215 0.232 -12.080 1.00 78.69 307 ASP A CA 1
ATOM 2324 C C . ASP A 1 307 ? 24.500 -1.063 -11.299 1.00 78.69 307 ASP A C 1
ATOM 2326 O O . ASP A 1 307 ? 24.620 -1.068 -10.070 1.00 78.69 307 ASP A O 1
ATOM 2330 N N . ARG A 1 308 ? 24.672 -2.169 -12.031 1.00 69.38 308 ARG A N 1
ATOM 2331 C CA . ARG A 1 308 ? 25.039 -3.486 -11.496 1.00 69.38 308 ARG A CA 1
ATOM 2332 C C . ARG A 1 308 ? 26.486 -3.820 -11.849 1.00 69.38 308 ARG A C 1
ATOM 2334 O O . ARG A 1 308 ? 26.806 -4.029 -13.015 1.00 69.38 308 ARG A O 1
ATOM 2341 N N . ALA A 1 309 ? 27.358 -3.882 -10.843 1.00 64.06 309 ALA A N 1
ATOM 2342 C CA . ALA A 1 309 ? 28.777 -4.222 -11.014 1.00 64.06 309 ALA A CA 1
ATOM 2343 C C . ALA A 1 309 ? 29.060 -5.741 -10.992 1.00 64.06 309 ALA A C 1
ATOM 2345 O O . ALA A 1 309 ? 30.191 -6.157 -11.227 1.00 64.06 309 ALA A O 1
ATOM 2346 N N . ASP A 1 310 ? 28.053 -6.564 -10.677 1.00 60.12 310 ASP A N 1
ATOM 2347 C CA . ASP A 1 310 ? 28.142 -8.024 -10.534 1.00 60.12 310 ASP A CA 1
ATOM 2348 C C . ASP A 1 310 ? 27.937 -8.790 -11.849 1.00 60.12 310 ASP A C 1
ATOM 2350 O O . ASP A 1 310 ? 28.230 -9.983 -11.930 1.00 60.12 310 ASP A O 1
ATOM 2354 N N . LEU A 1 311 ? 27.483 -8.106 -12.898 1.00 53.19 311 LEU A N 1
ATOM 2355 C CA . LEU A 1 311 ? 27.459 -8.633 -14.254 1.00 53.19 311 LEU A CA 1
ATOM 2356 C C . LEU A 1 311 ? 28.678 -8.068 -14.998 1.00 53.19 311 LEU A C 1
ATOM 2358 O O . LEU A 1 311 ? 28.896 -6.854 -14.939 1.00 53.19 311 LEU A O 1
ATOM 2362 N N . PRO A 1 312 ? 29.475 -8.877 -15.735 1.00 54.62 312 PRO A N 1
ATOM 2363 C CA . PRO A 1 312 ? 30.355 -8.293 -16.745 1.00 54.62 312 PRO A CA 1
ATOM 2364 C C . PRO A 1 312 ? 29.489 -7.364 -17.598 1.00 54.62 312 PRO A C 1
ATOM 2366 O O . PRO A 1 312 ? 28.348 -7.737 -17.867 1.00 54.62 312 PRO A O 1
ATOM 2369 N N . LEU A 1 313 ? 29.994 -6.173 -17.955 1.00 50.78 313 LEU A N 1
ATOM 2370 C CA . LEU A 1 313 ? 29.338 -5.178 -18.821 1.00 50.78 313 LEU A CA 1
ATOM 2371 C C . LEU A 1 313 ? 28.905 -5.846 -20.133 1.00 50.78 313 LEU A C 1
ATOM 2373 O O . LEU A 1 313 ? 29.571 -5.761 -21.161 1.00 50.78 313 LEU A O 1
ATOM 2377 N N . ASN A 1 314 ? 27.812 -6.587 -20.081 1.00 51.22 314 ASN A N 1
ATOM 2378 C CA . ASN A 1 314 ? 27.255 -7.282 -21.206 1.00 51.22 314 ASN A CA 1
ATOM 2379 C C . ASN A 1 314 ? 26.459 -6.230 -21.967 1.00 51.22 314 ASN A C 1
ATOM 2381 O O . ASN A 1 314 ? 25.890 -5.313 -21.364 1.00 51.22 314 ASN A O 1
ATOM 2385 N N . ASN A 1 315 ? 26.407 -6.354 -23.289 1.00 54.97 315 ASN A N 1
ATOM 2386 C CA . ASN A 1 315 ? 25.829 -5.337 -24.174 1.00 54.97 315 ASN A CA 1
ATOM 2387 C C . ASN A 1 315 ? 24.389 -4.926 -23.780 1.00 54.97 315 ASN A C 1
ATOM 2389 O O . ASN A 1 315 ? 23.947 -3.833 -24.115 1.00 54.97 315 ASN A O 1
ATOM 2393 N N . ARG A 1 316 ? 23.683 -5.770 -23.012 1.00 54.53 316 ARG A N 1
ATOM 2394 C CA . ARG A 1 316 ? 22.333 -5.548 -22.472 1.00 54.53 316 ARG A CA 1
ATOM 2395 C C . ARG A 1 316 ? 22.215 -4.373 -21.485 1.00 54.53 316 ARG A C 1
ATOM 2397 O O . ARG A 1 316 ? 21.261 -3.614 -21.602 1.00 54.53 316 ARG A O 1
ATOM 2404 N N . LEU A 1 317 ? 23.165 -4.175 -20.561 1.00 51.66 317 LEU A N 1
ATOM 2405 C CA . LEU A 1 317 ? 23.091 -3.057 -19.598 1.00 51.66 317 LEU A CA 1
ATOM 2406 C C . LEU A 1 317 ? 23.312 -1.709 -20.300 1.00 51.66 317 LEU A C 1
ATOM 2408 O O . LEU A 1 317 ? 22.581 -0.755 -20.050 1.00 51.66 317 LEU A O 1
ATOM 2412 N N . ARG A 1 318 ? 24.268 -1.658 -21.242 1.00 51.94 318 ARG A N 1
ATOM 2413 C CA . ARG A 1 318 ? 24.459 -0.484 -22.110 1.00 51.94 318 ARG A CA 1
ATOM 2414 C C . ARG A 1 318 ? 23.202 -0.174 -22.912 1.00 51.94 318 ARG A C 1
ATOM 2416 O O . ARG A 1 318 ? 22.789 0.974 -22.937 1.00 51.94 318 ARG A O 1
ATOM 2423 N N . ALA A 1 319 ? 22.549 -1.189 -23.477 1.00 54.91 319 ALA A N 1
ATOM 2424 C CA . ALA A 1 319 ? 21.322 -0.998 -24.241 1.00 54.91 319 ALA A CA 1
ATOM 2425 C C . ALA A 1 319 ? 20.162 -0.417 -23.410 1.00 54.91 319 ALA A C 1
ATOM 2427 O O . ALA A 1 319 ? 19.351 0.300 -23.973 1.00 54.91 319 ALA A O 1
ATOM 2428 N N . LEU A 1 320 ? 20.071 -0.675 -22.098 1.00 52.81 320 LEU A N 1
ATOM 2429 C CA . LEU A 1 320 ? 19.028 -0.084 -21.238 1.00 52.81 320 LEU A CA 1
ATOM 2430 C C . LEU A 1 320 ? 19.291 1.409 -20.972 1.00 52.81 320 LEU A C 1
ATOM 2432 O O . LEU A 1 320 ? 18.363 2.207 -20.978 1.00 52.81 320 LEU A O 1
ATOM 2436 N N . ILE A 1 321 ? 20.562 1.785 -20.806 1.00 52.53 321 ILE A N 1
ATOM 2437 C CA . ILE A 1 321 ? 21.002 3.185 -20.666 1.00 52.53 321 ILE A CA 1
ATOM 2438 C C . ILE A 1 321 ? 20.887 3.945 -22.004 1.00 52.53 321 ILE A C 1
ATOM 2440 O O . ILE A 1 321 ? 20.692 5.158 -22.019 1.00 52.53 321 ILE A O 1
ATOM 2444 N N . GLU A 1 322 ? 21.032 3.242 -23.129 1.00 47.06 322 GLU A N 1
ATOM 2445 C CA . GLU A 1 322 ? 21.036 3.813 -24.483 1.00 47.06 322 GLU A CA 1
ATOM 2446 C C . GLU A 1 322 ? 19.658 3.808 -25.176 1.00 47.06 322 GLU A C 1
ATOM 2448 O O . GLU A 1 322 ? 19.511 4.488 -26.189 1.00 47.06 322 GLU A O 1
ATOM 2453 N N . ALA A 1 323 ? 18.663 3.071 -24.664 1.00 43.81 323 ALA A N 1
ATOM 2454 C CA . ALA A 1 323 ? 17.330 2.928 -25.268 1.00 43.81 323 ALA A CA 1
ATOM 2455 C C . ALA A 1 323 ? 16.288 3.967 -24.805 1.00 43.81 323 ALA A C 1
ATOM 2457 O O . ALA A 1 323 ? 15.091 3.693 -24.866 1.00 43.81 323 ALA A O 1
ATOM 2458 N N . GLU A 1 324 ? 16.731 5.147 -24.363 1.00 44.22 324 GLU A N 1
ATOM 2459 C CA . GLU A 1 324 ? 15.856 6.323 -24.199 1.00 44.22 324 GLU A CA 1
ATOM 2460 C C . GLU A 1 324 ? 15.411 6.931 -25.541 1.00 44.22 324 GLU A C 1
ATOM 2462 O O . GLU A 1 324 ? 16.269 7.148 -26.435 1.00 44.22 324 GLU A O 1
#